Protein AF-A0A946F9U3-F1 (afdb_monomer)

Secondary structure (DSSP, 8-state):
-----EEEHHHHHHSTTTEEEEEEEEE--TT-SSPEEEEEEEEE---TTGGGS---S-HHHHHHHHHHHHHHHHH-----------TTSSHHHHHHHHHHHHHHTTPBP------SSSS-TT--HHHHHHHHHHHHHS-TTS-HHHHHHHTTSS-TTTHHHHHHHTTPPPPHHHHHHHTTS-HHHHHHHHHHHHHHHHHHHHTTS-B-

Mean predicted aligned error: 8.93 Å

Solvent-accessible surface area (backbone atoms only — not comparable to full-atom values): 12471 Å² total; per-residue (Å²): 132,88,54,66,44,71,38,44,57,68,54,50,66,76,36,53,63,56,32,35,67,45,86,63,54,69,41,84,44,94,95,50,102,53,74,38,51,28,28,32,59,77,43,64,33,89,42,78,64,62,75,68,60,83,86,76,93,52,64,69,64,50,53,52,49,51,51,50,49,53,38,34,74,75,66,72,48,89,84,89,85,86,91,82,79,66,88,88,73,45,64,68,54,53,49,52,52,45,50,52,53,34,48,75,71,62,29,45,74,69,79,62,76,72,66,101,68,63,71,38,88,76,62,44,67,65,25,42,40,46,44,46,53,50,54,74,74,40,69,91,91,59,66,56,67,61,52,36,43,75,70,63,52,43,56,86,86,31,48,46,41,46,34,46,44,57,71,42,84,59,50,73,70,39,46,60,64,52,70,77,54,54,74,66,55,49,51,54,46,38,51,50,38,54,46,34,55,55,50,60,49,46,74,81,32,54,73,80

Nearest PDB structures (foldseek):
  3r5g-assembly2_B  TM=8.353E-01  e=1.238E-01  Pseudomonas aeruginosa
  5o5l-assembly2_D  TM=8.500E-01  e=1.959E-01  Mycobacterium intracellulare 1956
  4p2x-assembly1_B  TM=8.428E-01  e=8.705E-01  Mycobacterium tuberculosis
  1yk9-assembly1_A  TM=7.450E-01  e=6.481E+00  Mycobacterium tuberculosis
  6jbq-assembly1_F  TM=2.834E-01  e=8.153E+00  Escherichia coli K-12

Structure (mmCIF, N/CA/C/O backbone):
data_AF-A0A946F9U3-F1
#
_entry.id   AF-A0A946F9U3-F1
#
loop_
_atom_site.group_PDB
_atom_site.id
_atom_site.type_symbol
_atom_site.label_atom_id
_atom_site.label_alt_id
_atom_site.label_comp_id
_atom_site.label_asym_id
_atom_site.label_entity_id
_atom_site.label_seq_id
_atom_site.pdbx_PDB_ins_code
_atom_site.Cartn_x
_atom_site.Cartn_y
_atom_site.Cartn_z
_atom_site.occupancy
_atom_site.B_iso_or_equiv
_atom_site.auth_seq_id
_atom_site.auth_comp_id
_atom_site.auth_asym_id
_atom_site.auth_atom_id
_atom_site.pdbx_PDB_model_num
ATOM 1 N N . MET A 1 1 ? 10.476 16.751 7.505 1.00 34.34 1 MET A N 1
ATOM 2 C CA . MET A 1 1 ? 10.739 17.096 6.092 1.00 34.34 1 MET A CA 1
ATOM 3 C C . MET A 1 1 ? 10.874 15.766 5.383 1.00 34.34 1 MET A C 1
ATOM 5 O O . MET A 1 1 ? 11.821 15.056 5.688 1.00 34.34 1 MET A O 1
ATOM 9 N N . ALA A 1 2 ? 9.871 15.360 4.603 1.00 46.66 2 ALA A N 1
ATOM 10 C CA . ALA A 1 2 ? 9.900 14.077 3.907 1.00 46.66 2 ALA A CA 1
ATOM 11 C C . ALA A 1 2 ? 11.044 14.095 2.884 1.00 46.66 2 ALA A C 1
ATOM 13 O O . ALA A 1 2 ? 11.162 15.047 2.116 1.00 46.66 2 ALA A O 1
ATOM 14 N N . SER A 1 3 ? 11.919 13.094 2.918 1.00 55.31 3 SER A N 1
ATOM 15 C CA . SER A 1 3 ? 12.968 12.955 1.911 1.00 55.31 3 SER A CA 1
ATOM 16 C C . SER A 1 3 ? 12.374 12.413 0.618 1.00 55.31 3 SER A C 1
ATOM 18 O O . SER A 1 3 ? 11.576 11.478 0.636 1.00 55.31 3 SER A O 1
ATOM 20 N N . GLU A 1 4 ? 12.782 12.994 -0.502 1.00 71.00 4 GLU A N 1
ATOM 21 C CA . GLU A 1 4 ? 12.196 12.749 -1.815 1.00 71.00 4 GLU A CA 1
ATOM 22 C C . GLU A 1 4 ? 13.229 12.078 -2.727 1.00 71.00 4 GLU A C 1
ATOM 24 O O . GLU A 1 4 ? 14.414 12.422 -2.699 1.00 71.00 4 GLU A O 1
ATOM 29 N N . THR A 1 5 ? 12.794 11.119 -3.547 1.00 80.50 5 THR A N 1
ATOM 30 C CA . THR A 1 5 ? 13.656 10.539 -4.586 1.00 80.50 5 THR A CA 1
ATOM 31 C C . THR A 1 5 ? 13.582 11.415 -5.825 1.00 80.50 5 THR A C 1
ATOM 33 O O . THR A 1 5 ? 12.547 11.464 -6.489 1.00 80.50 5 THR A O 1
ATOM 36 N N . ILE A 1 6 ? 14.684 12.103 -6.124 1.00 85.94 6 ILE A N 1
ATOM 37 C CA . ILE A 1 6 ? 14.812 12.983 -7.285 1.00 85.94 6 ILE A CA 1
ATOM 38 C C . ILE A 1 6 ? 15.646 12.292 -8.366 1.00 85.94 6 ILE A C 1
ATOM 40 O O . ILE A 1 6 ? 16.750 11.817 -8.102 1.00 85.94 6 ILE A O 1
ATOM 44 N N . ILE A 1 7 ? 15.124 12.261 -9.587 1.00 87.94 7 ILE A N 1
ATOM 45 C CA . ILE A 1 7 ? 15.784 11.728 -10.781 1.00 87.94 7 ILE A CA 1
ATOM 46 C C . ILE A 1 7 ? 15.932 12.825 -11.841 1.00 87.94 7 ILE A C 1
ATOM 48 O O . ILE A 1 7 ? 15.189 13.807 -11.848 1.00 87.94 7 ILE A O 1
ATOM 52 N N . SER A 1 8 ? 16.908 12.679 -12.739 1.00 89.06 8 SER A N 1
ATOM 53 C CA . SER A 1 8 ? 17.105 13.618 -13.849 1.00 89.06 8 SER A CA 1
ATOM 54 C C . SER A 1 8 ? 16.054 13.428 -14.943 1.00 89.06 8 SER A C 1
ATOM 56 O O . SER A 1 8 ? 15.436 12.369 -15.039 1.00 89.06 8 SER A O 1
ATOM 58 N N . ASP A 1 9 ? 15.897 14.417 -15.826 1.00 88.31 9 ASP A N 1
ATOM 59 C CA . ASP A 1 9 ? 14.999 14.312 -16.987 1.00 88.31 9 ASP A CA 1
ATOM 60 C C . ASP A 1 9 ? 15.280 13.099 -17.885 1.00 88.31 9 ASP A C 1
ATOM 62 O O . ASP A 1 9 ? 14.351 12.444 -18.359 1.00 88.31 9 ASP A O 1
ATOM 66 N N . ALA A 1 10 ? 16.556 12.757 -18.081 1.00 87.31 10 ALA A N 1
ATOM 67 C CA . ALA A 1 10 ? 16.935 11.592 -18.873 1.00 87.31 10 ALA A CA 1
ATOM 68 C C . ALA A 1 10 ? 16.411 10.292 -18.245 1.00 87.31 10 ALA A C 1
ATOM 70 O O . ALA A 1 10 ? 15.748 9.514 -18.929 1.00 87.31 10 ALA A O 1
ATOM 71 N N . VAL A 1 11 ? 16.635 10.104 -16.939 1.00 88.56 11 VAL A N 1
ATOM 72 C CA . VAL A 1 11 ? 16.145 8.927 -16.207 1.00 88.56 11 VAL A CA 1
ATOM 73 C C . VAL A 1 11 ? 14.622 8.928 -16.177 1.00 88.56 11 VAL A C 1
ATOM 75 O O . VAL A 1 11 ? 14.020 7.916 -16.512 1.00 88.56 11 VAL A O 1
ATOM 78 N N . ALA A 1 12 ? 13.996 10.069 -15.870 1.00 87.81 12 ALA A N 1
ATOM 79 C CA . ALA A 1 12 ? 12.544 10.200 -15.852 1.00 87.81 12 ALA A CA 1
ATOM 80 C C . ALA A 1 12 ? 11.924 9.809 -17.191 1.00 87.81 12 ALA A C 1
ATOM 82 O O . ALA A 1 12 ? 10.895 9.150 -17.201 1.00 87.81 12 ALA A O 1
ATOM 83 N N . ARG A 1 13 ? 12.538 10.182 -18.322 1.00 85.38 13 ARG A N 1
ATOM 84 C CA . ARG A 1 13 ? 12.078 9.804 -19.664 1.00 85.38 13 ARG A CA 1
ATOM 85 C C . ARG A 1 13 ? 12.215 8.309 -19.939 1.00 85.38 13 ARG A C 1
ATOM 87 O O . ARG A 1 13 ? 11.316 7.742 -20.552 1.00 85.38 13 ARG A O 1
ATOM 94 N N . GLU A 1 14 ? 13.306 7.691 -19.507 1.00 86.19 14 GLU A N 1
ATOM 95 C CA . GLU A 1 14 ? 13.554 6.261 -19.718 1.00 86.19 14 GLU A CA 1
ATOM 96 C C . GLU A 1 14 ? 12.699 5.369 -18.812 1.00 86.19 14 GLU A C 1
ATOM 98 O O . GLU A 1 14 ? 12.382 4.243 -19.185 1.00 86.19 14 GLU A O 1
ATOM 103 N N . THR A 1 15 ? 12.279 5.867 -17.648 1.00 84.31 15 THR A N 1
ATOM 104 C CA . THR A 1 15 ? 11.533 5.082 -16.657 1.00 84.31 15 THR A CA 1
ATOM 105 C C . THR A 1 15 ? 10.044 5.424 -16.571 1.00 84.31 15 THR A C 1
ATOM 107 O O . THR A 1 15 ? 9.368 4.878 -15.699 1.00 84.31 15 THR A O 1
ATOM 110 N N . ARG A 1 16 ? 9.492 6.249 -17.482 1.00 81.19 16 ARG A N 1
ATOM 111 C CA . ARG A 1 16 ? 8.061 6.659 -17.475 1.00 81.19 16 ARG A CA 1
ATOM 112 C C . ARG A 1 16 ? 7.07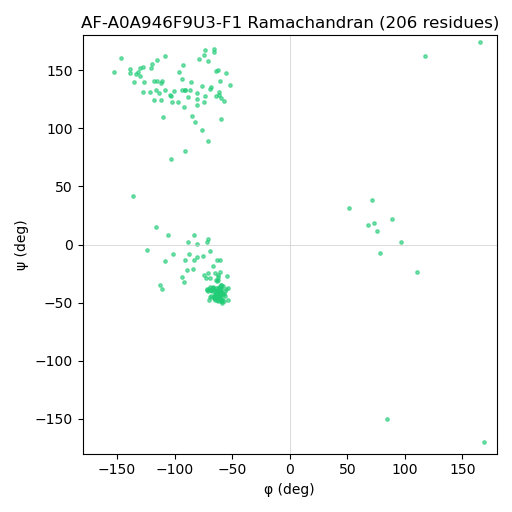8 5.493 -17.458 1.00 81.19 16 ARG A C 1
ATOM 114 O O . ARG A 1 16 ? 5.954 5.642 -16.997 1.00 81.19 16 ARG A O 1
ATOM 121 N N . GLU A 1 17 ? 7.491 4.348 -17.989 1.00 75.50 17 GLU A N 1
ATOM 122 C CA . GLU A 1 17 ? 6.673 3.136 -18.033 1.00 75.50 17 GLU A CA 1
ATOM 123 C C . GLU A 1 17 ? 6.736 2.326 -16.732 1.00 75.50 17 GLU A C 1
ATOM 125 O O . GLU A 1 17 ? 5.942 1.419 -16.534 1.00 75.50 17 GLU A O 1
ATOM 130 N N . ILE A 1 18 ? 7.675 2.619 -15.833 1.00 74.50 18 ILE A N 1
ATOM 131 C CA . ILE A 1 18 ? 7.905 1.845 -14.606 1.00 74.50 18 ILE A CA 1
ATOM 132 C C . ILE A 1 18 ? 7.537 2.669 -13.371 1.00 74.50 18 ILE A C 1
ATOM 134 O O . ILE A 1 18 ? 7.022 2.122 -12.397 1.00 74.50 18 ILE A O 1
ATOM 138 N N . VAL A 1 19 ? 7.763 3.983 -13.395 1.00 80.62 19 VAL A N 1
ATOM 139 C CA . VAL A 1 19 ? 7.523 4.877 -12.256 1.00 80.62 19 VAL A CA 1
ATOM 140 C C . VAL A 1 19 ? 6.707 6.100 -12.656 1.00 80.62 19 VAL A C 1
ATOM 142 O O . VAL A 1 19 ? 6.857 6.633 -13.754 1.00 80.62 19 VAL A O 1
ATOM 145 N N . THR A 1 20 ? 5.851 6.564 -11.747 1.00 83.25 20 THR A N 1
ATOM 146 C CA . THR A 1 20 ? 5.199 7.871 -11.864 1.00 83.25 20 THR A CA 1
ATOM 147 C C . THR A 1 20 ? 6.112 8.937 -11.283 1.00 83.25 20 THR A C 1
ATOM 149 O O . THR A 1 20 ? 6.770 8.725 -10.258 1.00 83.25 20 THR A O 1
ATOM 152 N N . CYS A 1 21 ? 6.180 10.089 -11.944 1.00 87.44 21 CYS A N 1
ATOM 153 C CA . CYS A 1 21 ? 7.006 11.202 -11.500 1.00 87.44 21 CYS A CA 1
ATOM 154 C C . CYS A 1 21 ? 6.276 12.532 -11.658 1.00 87.44 21 CYS A C 1
ATOM 156 O O . CYS A 1 21 ? 5.476 12.699 -12.578 1.00 87.44 21 CYS A O 1
ATOM 158 N N . GLU A 1 22 ? 6.613 13.495 -10.806 1.00 87.19 22 GLU A N 1
ATOM 159 C CA . GLU A 1 22 ? 6.167 14.883 -10.913 1.00 87.19 22 GLU A CA 1
ATOM 160 C C . GLU A 1 22 ? 7.361 15.845 -11.047 1.00 87.19 22 GLU A C 1
ATOM 162 O O . GLU A 1 22 ? 8.458 15.531 -10.571 1.00 87.19 22 GLU A O 1
ATOM 167 N N . PRO A 1 23 ? 7.201 17.008 -11.703 1.00 88.50 23 PRO A N 1
ATOM 168 C CA . PRO A 1 23 ? 8.274 17.992 -11.806 1.00 88.50 23 PRO A CA 1
ATOM 169 C C . PRO A 1 23 ? 8.704 18.504 -10.424 1.00 88.50 23 PRO A C 1
ATOM 171 O O . PRO A 1 23 ? 7.870 18.938 -9.633 1.00 88.50 23 PRO A O 1
ATOM 174 N N . ALA A 1 24 ? 10.011 18.517 -10.161 1.00 88.31 24 ALA A N 1
ATOM 175 C CA . ALA A 1 24 ? 10.600 19.002 -8.908 1.00 88.31 24 ALA A CA 1
ATOM 176 C C . ALA A 1 24 ? 11.504 20.237 -9.106 1.00 88.31 24 ALA A C 1
ATOM 178 O O . ALA A 1 24 ? 12.264 20.612 -8.216 1.00 88.31 24 ALA A O 1
ATOM 179 N N . GLY A 1 25 ? 11.413 20.889 -10.270 1.00 87.62 25 GLY A N 1
ATOM 180 C CA . GLY A 1 25 ? 12.212 22.065 -10.620 1.00 87.62 25 GLY A CA 1
ATOM 181 C C . GLY A 1 25 ? 13.581 21.701 -11.194 1.00 87.62 25 GLY A C 1
ATOM 182 O O . GLY A 1 25 ? 13.730 20.666 -11.837 1.00 87.62 25 GLY A O 1
ATOM 183 N N . SER A 1 26 ? 14.575 22.563 -10.984 1.00 88.19 26 SER A N 1
ATOM 184 C CA . SER A 1 26 ? 15.957 22.341 -11.422 1.00 88.19 26 SER A CA 1
ATOM 185 C C . SER A 1 26 ? 16.892 22.284 -10.220 1.00 88.19 26 SER A C 1
ATOM 187 O O . SER A 1 26 ? 16.736 23.061 -9.278 1.00 88.19 26 SER A O 1
ATOM 189 N N . VAL A 1 27 ? 17.869 21.378 -10.254 1.00 86.25 27 VAL A N 1
ATOM 190 C CA . VAL A 1 27 ? 18.842 21.181 -9.172 1.00 86.25 27 VAL A CA 1
ATOM 191 C C . VAL A 1 27 ? 20.276 21.259 -9.689 1.00 86.25 27 VAL A C 1
ATOM 193 O O . VAL A 1 27 ? 20.608 20.725 -10.749 1.00 86.25 27 VAL A O 1
ATOM 196 N N . GLN A 1 28 ? 21.147 21.893 -8.906 1.00 82.69 28 GLN A N 1
ATOM 197 C CA . GLN A 1 28 ? 22.599 21.842 -9.090 1.00 82.69 28 GLN A CA 1
ATOM 198 C C . GLN A 1 28 ? 23.109 20.486 -8.594 1.00 82.69 28 GLN A C 1
ATOM 200 O O . GLN A 1 28 ? 23.271 20.261 -7.392 1.00 82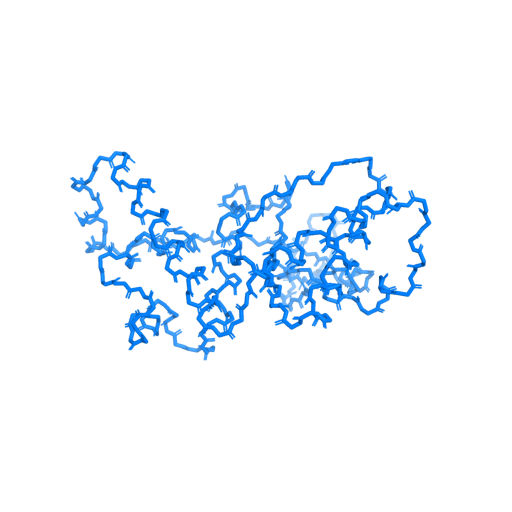.69 28 GLN A O 1
ATOM 205 N N . ALA A 1 29 ? 23.313 19.556 -9.523 1.00 79.69 29 ALA A N 1
ATOM 206 C CA . ALA A 1 29 ? 23.778 18.212 -9.216 1.00 79.69 29 ALA A CA 1
ATOM 207 C C . ALA A 1 29 ? 25.309 18.139 -9.273 1.00 79.69 29 ALA A C 1
ATOM 209 O O . ALA A 1 29 ? 25.946 18.576 -10.230 1.00 79.69 29 ALA A O 1
ATOM 210 N N . LYS A 1 30 ? 25.920 17.531 -8.253 1.00 75.00 30 LYS A N 1
ATOM 211 C CA . LYS A 1 30 ? 27.371 17.313 -8.210 1.00 75.00 30 LYS A CA 1
ATOM 212 C C . LYS A 1 30 ? 27.823 16.513 -9.440 1.00 75.00 30 LYS A C 1
ATOM 214 O O . LYS A 1 30 ? 27.362 15.395 -9.644 1.00 75.00 30 LYS A O 1
ATOM 219 N N . GLY A 1 31 ? 28.762 17.068 -10.208 1.00 81.12 31 GLY A N 1
ATOM 220 C CA . GLY A 1 31 ? 29.274 16.456 -11.442 1.00 81.12 31 GLY A CA 1
ATOM 221 C C . GLY A 1 31 ? 28.623 16.970 -12.730 1.00 81.12 31 GLY A C 1
ATOM 222 O O . GLY A 1 31 ? 28.997 16.503 -13.802 1.00 81.12 31 GLY A O 1
ATOM 223 N N . PHE A 1 32 ? 27.699 17.930 -12.637 1.00 78.56 32 PHE A N 1
ATOM 224 C CA . PHE A 1 32 ? 27.148 18.657 -13.777 1.00 78.56 32 PHE A CA 1
ATOM 225 C C . PHE A 1 32 ? 27.508 20.141 -13.670 1.00 78.56 32 PHE A C 1
ATOM 227 O O . PHE A 1 32 ? 27.315 20.754 -12.625 1.00 78.56 32 PHE A O 1
ATOM 234 N N . ASP A 1 33 ? 27.990 20.724 -14.767 1.00 84.38 33 ASP A N 1
ATOM 235 C CA . ASP A 1 33 ? 28.367 22.148 -14.829 1.00 84.38 33 ASP A CA 1
ATOM 236 C C . ASP A 1 33 ? 27.160 23.078 -15.088 1.00 84.38 33 ASP A C 1
ATOM 238 O O . ASP A 1 33 ? 27.318 24.267 -15.363 1.00 84.38 33 ASP A O 1
ATOM 242 N N . HIS A 1 34 ? 25.942 22.534 -15.055 1.00 83.94 34 HIS A N 1
ATOM 243 C CA . HIS A 1 34 ? 24.689 23.232 -15.332 1.00 83.94 34 HIS A CA 1
ATOM 244 C C . HIS A 1 34 ? 23.550 22.678 -14.471 1.00 83.94 34 HIS A C 1
ATOM 246 O O . HIS A 1 34 ? 23.617 21.552 -13.975 1.00 83.94 34 HIS A O 1
ATOM 252 N N . ASP A 1 35 ? 22.488 23.472 -14.326 1.00 85.12 35 ASP A N 1
ATOM 253 C CA . ASP A 1 35 ? 21.251 23.062 -13.663 1.00 85.12 35 ASP A CA 1
ATOM 254 C C . ASP A 1 35 ? 20.601 21.888 -14.405 1.00 85.12 35 ASP A C 1
ATOM 256 O O . ASP A 1 35 ? 20.356 21.955 -15.612 1.00 85.12 35 ASP A O 1
ATOM 260 N N . VAL A 1 36 ? 20.280 20.822 -13.672 1.00 87.69 36 VAL A N 1
ATOM 261 C CA . VAL A 1 36 ? 19.626 19.631 -14.220 1.00 87.69 36 VAL A CA 1
ATOM 262 C C . VAL A 1 36 ? 18.153 19.655 -13.837 1.00 87.69 36 VAL A C 1
ATOM 264 O O . VAL A 1 36 ? 17.814 19.786 -12.660 1.00 87.69 36 VAL A O 1
ATOM 267 N N . ALA A 1 37 ? 17.269 19.503 -14.825 1.00 89.81 37 ALA A N 1
ATOM 268 C CA . ALA A 1 37 ? 15.843 19.332 -14.574 1.00 89.81 37 ALA A CA 1
ATOM 269 C C . ALA A 1 37 ? 15.603 18.072 -13.725 1.00 89.81 37 ALA A C 1
ATOM 271 O O . ALA A 1 37 ? 16.064 16.975 -14.061 1.00 89.81 37 ALA A O 1
ATOM 272 N N . ALA A 1 38 ? 14.891 18.262 -12.623 1.00 90.69 38 ALA A N 1
ATOM 273 C CA . ALA A 1 38 ? 14.669 17.293 -11.571 1.00 90.69 38 ALA A CA 1
ATOM 274 C C . ALA A 1 38 ? 13.202 16.858 -11.543 1.00 90.69 38 ALA A C 1
ATOM 276 O O . ALA A 1 38 ? 12.277 17.663 -11.662 1.00 90.69 38 ALA A O 1
ATOM 277 N N . TRP A 1 39 ? 13.005 15.563 -11.341 1.00 90.31 39 TRP A N 1
ATOM 278 C CA . TRP A 1 39 ? 11.704 14.917 -11.268 1.00 90.31 39 TRP A CA 1
ATOM 279 C C . TRP A 1 39 ? 11.627 14.111 -9.980 1.00 90.31 39 TRP A C 1
ATOM 281 O O . TRP A 1 39 ? 12.541 13.348 -9.677 1.00 90.31 39 TRP A O 1
ATOM 291 N N . ARG A 1 40 ? 10.547 14.265 -9.220 1.00 85.94 40 ARG A N 1
ATOM 292 C CA . ARG A 1 40 ? 10.295 13.492 -8.006 1.00 85.94 40 ARG A CA 1
ATOM 293 C C . ARG A 1 40 ? 9.548 12.217 -8.356 1.00 85.94 40 ARG A C 1
ATOM 295 O O . ARG A 1 40 ? 8.499 12.286 -8.987 1.00 85.94 40 ARG A O 1
ATOM 302 N N . VAL A 1 41 ? 10.064 11.067 -7.934 1.00 84.44 41 VAL A N 1
ATOM 303 C CA . VAL A 1 41 ? 9.370 9.779 -8.067 1.00 84.44 41 VAL A CA 1
ATOM 304 C C . VAL A 1 41 ? 8.242 9.715 -7.041 1.00 84.44 41 VAL A C 1
ATOM 306 O O . VAL A 1 41 ? 8.493 9.842 -5.845 1.00 84.44 41 VAL A O 1
ATOM 309 N N . THR A 1 42 ? 7.011 9.515 -7.509 1.00 77.56 42 THR A N 1
ATOM 310 C CA . THR A 1 42 ? 5.797 9.503 -6.674 1.00 77.56 42 THR A CA 1
ATOM 311 C C . THR A 1 42 ? 5.198 8.113 -6.495 1.00 77.56 42 THR A C 1
ATOM 313 O O . THR A 1 42 ? 4.368 7.915 -5.614 1.00 77.56 42 THR A O 1
ATOM 316 N N . GLY A 1 43 ? 5.611 7.135 -7.301 1.00 74.56 43 GLY A N 1
ATOM 317 C CA . GLY A 1 43 ? 5.051 5.790 -7.240 1.00 74.56 43 GLY A CA 1
ATOM 318 C C . GLY A 1 43 ? 5.469 4.907 -8.407 1.00 74.56 43 GLY A C 1
ATOM 319 O O . GLY A 1 43 ? 6.352 5.249 -9.199 1.00 74.56 43 GLY A O 1
ATOM 320 N N . ARG A 1 44 ? 4.825 3.742 -8.502 1.00 76.19 44 ARG A N 1
ATOM 321 C CA . ARG A 1 44 ? 4.977 2.807 -9.620 1.00 76.19 44 ARG A CA 1
ATOM 322 C C . ARG A 1 44 ? 3.936 3.137 -10.687 1.00 76.19 44 ARG A C 1
ATOM 324 O O . ARG A 1 44 ? 2.765 3.317 -10.365 1.00 76.19 44 ARG A O 1
ATOM 331 N N . ALA A 1 45 ? 4.352 3.209 -11.947 1.00 72.38 45 ALA A N 1
ATOM 332 C CA . ALA A 1 45 ? 3.407 3.355 -13.044 1.00 72.38 45 ALA A CA 1
ATOM 333 C C . ALA A 1 45 ? 2.598 2.060 -13.196 1.00 72.38 45 ALA A C 1
ATOM 335 O O . ALA A 1 45 ? 3.167 0.967 -13.211 1.00 72.38 45 ALA A O 1
ATOM 336 N N . GLN A 1 46 ? 1.277 2.183 -13.342 1.00 62.16 46 GLN A N 1
ATOM 337 C CA . GLN A 1 46 ? 0.440 1.098 -13.851 1.00 62.16 46 GLN A CA 1
ATOM 338 C C . GLN A 1 46 ? 0.762 0.944 -15.341 1.00 62.16 46 GLN A C 1
ATOM 340 O O . GLN A 1 46 ? 0.210 1.647 -16.188 1.00 62.16 46 GLN A O 1
ATOM 345 N N . SER A 1 47 ? 1.755 0.119 -15.670 1.00 54.28 47 SER A N 1
ATOM 346 C CA . SER A 1 47 ? 2.173 -0.053 -17.060 1.00 54.28 47 SER A CA 1
ATOM 347 C C . SER A 1 47 ? 1.245 -1.009 -17.800 1.00 54.28 47 SER A C 1
ATOM 349 O O . SER A 1 47 ? 1.060 -2.158 -17.412 1.00 54.28 47 SER A O 1
ATOM 351 N N . ASN A 1 48 ? 0.710 -0.531 -18.924 1.00 50.91 48 ASN A N 1
ATOM 352 C CA . ASN A 1 48 ? -0.035 -1.346 -19.889 1.00 50.91 48 ASN A CA 1
ATOM 353 C C . ASN A 1 48 ? 0.886 -2.239 -20.750 1.00 50.91 48 ASN A C 1
ATOM 355 O O . ASN A 1 48 ? 0.406 -3.066 -21.525 1.00 50.91 48 ASN A O 1
ATOM 359 N N . LEU A 1 49 ? 2.209 -2.042 -20.683 1.00 49.00 49 LEU A N 1
ATOM 360 C CA . LEU A 1 49 ? 3.190 -2.759 -21.507 1.00 49.00 49 LEU A CA 1
ATOM 361 C C . LEU A 1 49 ? 3.703 -4.026 -20.819 1.00 49.00 49 LEU A C 1
ATOM 363 O O . LEU A 1 49 ? 3.958 -5.024 -21.497 1.00 49.00 49 LEU A O 1
ATOM 367 N N . SER A 1 50 ? 3.793 -4.044 -19.483 1.00 52.94 50 SER A N 1
ATOM 368 C CA . SER A 1 50 ? 4.113 -5.272 -18.747 1.00 52.94 50 SER A CA 1
ATOM 369 C C . SER A 1 50 ? 3.012 -6.319 -18.922 1.00 52.94 50 SER A C 1
ATOM 371 O O . SER A 1 50 ? 3.314 -7.505 -19.025 1.00 52.94 50 SER A O 1
ATOM 373 N N . THR A 1 51 ? 1.758 -5.896 -19.101 1.00 54.66 51 THR A N 1
ATOM 374 C CA . THR A 1 51 ? 0.608 -6.762 -19.396 1.00 54.66 51 THR A CA 1
ATOM 375 C C . THR A 1 51 ? 0.768 -7.548 -20.706 1.00 54.66 51 THR A C 1
ATOM 377 O O . THR A 1 51 ? 0.199 -8.629 -20.843 1.00 54.66 51 THR A O 1
ATOM 380 N N . GLN A 1 52 ? 1.588 -7.078 -21.658 1.00 59.31 52 GLN A N 1
ATOM 381 C CA . GLN A 1 52 ? 1.729 -7.709 -22.980 1.00 59.31 52 GLN A CA 1
ATOM 382 C C . GLN A 1 52 ? 2.803 -8.805 -23.060 1.00 59.31 52 GLN A C 1
ATOM 384 O O . GLN A 1 52 ? 2.730 -9.666 -23.938 1.00 59.31 52 GLN A O 1
ATOM 389 N N . ALA A 1 53 ? 3.790 -8.824 -22.160 1.00 66.25 53 ALA A N 1
ATOM 390 C CA . ALA A 1 53 ? 4.814 -9.869 -22.177 1.00 66.25 53 ALA A CA 1
ATOM 391 C C . ALA A 1 53 ? 4.230 -11.202 -21.658 1.00 66.25 53 ALA A C 1
ATOM 393 O O . ALA A 1 53 ? 3.653 -11.221 -20.563 1.00 66.25 53 ALA A O 1
ATOM 394 N N . PRO A 1 54 ? 4.368 -12.331 -22.383 1.00 69.56 54 PRO A N 1
ATOM 395 C CA . PRO A 1 54 ? 3.841 -13.612 -21.928 1.00 69.56 54 PRO A CA 1
ATOM 396 C C . PRO A 1 54 ? 4.610 -14.120 -20.702 1.00 69.56 54 PRO A C 1
ATOM 398 O O . PRO A 1 54 ? 5.841 -14.122 -20.675 1.00 69.56 54 PRO A O 1
ATOM 401 N N . ILE A 1 55 ? 3.883 -14.608 -19.693 1.00 79.38 55 ILE A N 1
ATOM 402 C CA . ILE A 1 55 ? 4.485 -15.283 -18.537 1.00 79.38 55 ILE A CA 1
ATOM 403 C C . ILE A 1 55 ? 4.753 -16.740 -18.905 1.00 79.38 55 ILE A C 1
ATOM 405 O O . ILE A 1 55 ? 3.836 -17.563 -18.963 1.00 79.38 55 ILE A O 1
ATOM 409 N N . VAL A 1 56 ? 6.022 -17.065 -19.140 1.00 78.88 56 VAL A N 1
ATOM 410 C CA . VAL A 1 56 ? 6.472 -18.429 -19.437 1.00 78.88 56 VAL A CA 1
ATOM 411 C C . VAL A 1 56 ? 6.907 -19.122 -18.143 1.00 78.88 56 VAL A C 1
ATOM 413 O O . VAL A 1 56 ? 7.661 -18.554 -17.360 1.00 78.88 56 VAL A O 1
ATOM 416 N N . GLY A 1 57 ? 6.455 -20.361 -17.926 1.00 76.88 57 GLY A N 1
ATOM 417 C CA . GLY A 1 57 ? 7.013 -21.237 -16.885 1.00 76.88 57 GLY A CA 1
ATOM 418 C C . GLY A 1 57 ? 6.684 -20.868 -15.433 1.00 76.88 57 GLY A C 1
ATOM 419 O O . GLY A 1 57 ? 7.548 -21.012 -14.579 1.00 76.88 57 GLY A O 1
ATOM 420 N N . ARG A 1 58 ? 5.457 -20.409 -15.144 1.00 86.88 58 ARG A N 1
ATOM 421 C CA . ARG A 1 58 ? 5.007 -19.992 -13.794 1.00 86.88 58 ARG A CA 1
ATOM 422 C C . ARG A 1 58 ? 3.612 -20.504 -13.432 1.00 86.88 58 ARG A C 1
ATOM 424 O O . ARG A 1 58 ? 2.743 -19.745 -13.009 1.00 86.88 58 ARG A O 1
ATOM 431 N N . ARG A 1 59 ? 3.327 -21.765 -13.762 1.00 87.88 59 ARG A N 1
ATOM 432 C CA . ARG A 1 59 ? 1.983 -22.330 -13.564 1.00 87.88 59 ARG A CA 1
ATOM 433 C C . ARG A 1 59 ? 1.644 -22.411 -12.077 1.00 87.88 59 ARG A C 1
ATOM 435 O O . ARG A 1 59 ? 0.579 -21.959 -11.692 1.00 87.88 59 ARG A O 1
ATOM 442 N N . GLU A 1 60 ? 2.569 -22.910 -11.267 1.00 89.69 60 GLU A N 1
ATOM 443 C CA . GLU A 1 60 ? 2.356 -23.109 -9.831 1.00 89.69 60 GLU A CA 1
ATOM 444 C C . GLU A 1 60 ? 2.076 -21.789 -9.103 1.00 89.69 60 GLU A C 1
ATOM 446 O O . GLU A 1 60 ? 1.128 -21.702 -8.328 1.00 89.69 60 GLU A O 1
ATOM 451 N N . GLU A 1 61 ? 2.839 -20.730 -9.394 1.00 93.06 61 GLU A N 1
ATOM 452 C CA . GLU A 1 61 ? 2.621 -19.422 -8.773 1.00 93.06 61 GLU A CA 1
ATOM 453 C C . GLU A 1 61 ? 1.296 -18.790 -9.213 1.00 93.06 61 GLU A C 1
ATOM 455 O O . GLU A 1 61 ? 0.600 -18.177 -8.407 1.00 93.06 61 GLU A O 1
ATOM 460 N N . ARG A 1 62 ? 0.913 -18.968 -10.481 1.00 89.88 62 ARG A N 1
ATOM 461 C CA . ARG A 1 62 ? -0.377 -18.483 -10.988 1.00 89.88 62 ARG A CA 1
ATOM 462 C C . ARG A 1 62 ? -1.555 -19.243 -10.388 1.00 89.88 62 ARG A C 1
ATOM 464 O O . ARG A 1 62 ? -2.562 -18.618 -10.068 1.00 89.88 62 ARG A O 1
ATOM 471 N N . ASP A 1 63 ? -1.427 -20.554 -10.216 1.00 91.06 63 ASP A N 1
ATOM 472 C CA . ASP A 1 63 ? -2.459 -21.383 -9.595 1.00 91.06 63 ASP A CA 1
ATOM 473 C C . ASP A 1 63 ? -2.629 -21.008 -8.109 1.00 91.06 63 ASP A C 1
ATOM 475 O O . ASP A 1 63 ? -3.759 -20.908 -7.628 1.00 91.06 63 ASP A O 1
ATOM 479 N N . LEU A 1 64 ? -1.530 -20.698 -7.402 1.00 91.50 64 LEU A N 1
ATOM 480 C CA . LEU A 1 64 ? -1.570 -20.161 -6.035 1.00 91.50 64 LEU A CA 1
ATOM 481 C C . LEU A 1 64 ? -2.352 -18.839 -5.973 1.00 91.50 64 LEU A C 1
ATOM 483 O O . LEU A 1 64 ? -3.256 -18.691 -5.153 1.00 91.50 64 LEU A O 1
ATOM 487 N N . PHE A 1 65 ? -2.028 -17.888 -6.849 1.00 91.50 65 PHE A N 1
ATOM 488 C CA . PHE A 1 65 ? -2.686 -16.581 -6.899 1.00 91.50 65 PHE A CA 1
ATOM 489 C C . PHE A 1 65 ? -4.176 -16.679 -7.225 1.00 91.50 65 PHE A C 1
ATOM 491 O O . PHE A 1 65 ? -4.994 -16.043 -6.561 1.00 91.50 65 PHE A O 1
ATOM 498 N N . ALA A 1 66 ? -4.535 -17.512 -8.202 1.00 89.88 66 ALA A N 1
ATOM 499 C CA . ALA A 1 66 ? -5.928 -17.773 -8.544 1.00 89.88 66 ALA A CA 1
ATOM 500 C C . ALA A 1 66 ? -6.691 -18.384 -7.357 1.00 89.88 66 ALA A C 1
ATOM 502 O O . ALA A 1 66 ? -7.813 -17.972 -7.067 1.00 89.88 66 ALA A O 1
ATOM 503 N N . GLY A 1 67 ? -6.067 -19.313 -6.626 1.00 90.81 67 GLY A N 1
ATOM 504 C CA . GLY A 1 67 ? -6.633 -19.876 -5.400 1.00 90.81 67 GLY A CA 1
ATOM 505 C C . GLY A 1 67 ? -6.868 -18.827 -4.309 1.00 90.81 67 GLY A C 1
ATOM 506 O O . GLY A 1 67 ? -7.909 -18.850 -3.650 1.00 90.81 67 GLY A O 1
ATOM 507 N N . CYS A 1 68 ? -5.944 -17.876 -4.140 1.00 90.69 68 CYS A N 1
ATOM 508 C CA . CYS A 1 68 ? -6.103 -16.772 -3.192 1.00 90.69 68 CYS A CA 1
ATOM 509 C C . CYS A 1 68 ? -7.263 -15.844 -3.571 1.00 90.69 68 CYS A C 1
ATOM 511 O O . CYS A 1 68 ? -8.087 -15.550 -2.710 1.00 90.69 68 CYS A O 1
ATOM 513 N N . VAL A 1 69 ? -7.375 -15.448 -4.843 1.00 89.88 69 VAL A N 1
ATOM 514 C CA . VAL A 1 69 ? -8.501 -14.630 -5.338 1.00 89.88 69 VAL A CA 1
ATOM 515 C C . VAL A 1 69 ? -9.831 -15.346 -5.115 1.00 89.88 69 VAL A C 1
ATOM 517 O O . VAL A 1 69 ? -10.728 -14.779 -4.501 1.00 89.88 69 VAL A O 1
ATOM 520 N N . ALA A 1 70 ? -9.930 -16.625 -5.486 1.00 88.81 70 ALA A N 1
ATOM 521 C CA . ALA A 1 70 ? -11.150 -17.402 -5.278 1.00 88.81 70 ALA A CA 1
ATOM 522 C C . ALA A 1 70 ? -11.523 -17.537 -3.788 1.00 88.81 70 ALA A C 1
ATOM 524 O O . ALA A 1 70 ? -12.700 -17.525 -3.424 1.00 88.81 70 ALA A O 1
ATOM 525 N N . THR A 1 71 ? -10.531 -17.662 -2.901 1.00 88.25 71 THR A N 1
ATOM 526 C CA . THR A 1 71 ? -10.766 -17.737 -1.448 1.00 88.25 71 THR A CA 1
ATOM 527 C C . THR A 1 71 ? -11.228 -16.392 -0.885 1.00 88.25 71 THR A C 1
ATOM 529 O O . THR A 1 71 ? -12.142 -16.363 -0.060 1.00 88.25 71 THR A O 1
ATOM 532 N N . LEU A 1 72 ? -10.651 -15.283 -1.358 1.00 86.19 72 LEU A N 1
ATOM 533 C CA . LEU A 1 72 ? -11.088 -13.931 -1.005 1.00 86.19 72 LEU A CA 1
ATOM 534 C C . LEU A 1 72 ? -12.548 -13.703 -1.411 1.00 86.19 72 LEU A C 1
ATOM 536 O O . LEU A 1 72 ? -13.337 -13.261 -0.581 1.00 86.19 72 LEU A O 1
ATOM 540 N N . GLU A 1 73 ? -12.925 -14.073 -2.637 1.00 82.12 73 GLU A N 1
ATOM 541 C CA . GLU A 1 73 ? -14.296 -13.919 -3.143 1.00 82.12 73 GLU A CA 1
ATOM 542 C C . GLU A 1 73 ? -15.320 -14.769 -2.380 1.00 82.12 73 GLU A C 1
ATOM 544 O O . GLU A 1 73 ? -16.433 -14.321 -2.112 1.00 82.12 73 GLU A O 1
ATOM 549 N N . THR A 1 74 ? -14.972 -16.016 -2.053 1.00 83.25 74 THR A N 1
ATOM 550 C CA . THR A 1 74 ? -15.947 -16.987 -1.526 1.00 83.25 74 THR A CA 1
ATOM 551 C C . THR A 1 74 ? -16.018 -17.034 -0.005 1.00 83.25 74 THR A C 1
ATOM 553 O O . THR A 1 74 ? -17.061 -17.395 0.541 1.00 83.25 74 THR A O 1
ATOM 556 N N . GLN A 1 75 ? -14.925 -16.711 0.689 1.00 82.69 75 GLN A N 1
ATOM 557 C CA . GLN A 1 75 ? -14.798 -16.891 2.139 1.00 82.69 75 GLN A CA 1
ATOM 558 C C . GLN A 1 75 ? -14.445 -15.601 2.884 1.00 82.69 75 GLN A C 1
ATOM 560 O O . GLN A 1 75 ? -14.387 -15.629 4.113 1.00 82.69 75 GLN A O 1
ATOM 565 N N . CYS A 1 76 ? -14.189 -14.491 2.177 1.00 75.69 76 CYS A N 1
ATOM 566 C CA . CYS A 1 76 ? -13.713 -13.229 2.756 1.00 75.69 76 CYS A CA 1
ATOM 567 C C . CYS A 1 76 ? -12.483 -13.410 3.666 1.00 75.69 76 CYS A C 1
ATOM 569 O O . CYS A 1 76 ? -12.315 -12.692 4.652 1.00 75.69 76 CYS A O 1
ATOM 571 N N . ASN A 1 77 ? -11.636 -14.400 3.364 1.00 78.81 77 ASN A N 1
ATOM 572 C CA . ASN A 1 77 ? -10.458 -14.709 4.162 1.00 78.81 77 ASN A CA 1
ATOM 573 C C . ASN A 1 77 ? -9.201 -14.153 3.488 1.00 78.81 77 ASN A C 1
ATOM 575 O O . ASN A 1 77 ? -8.910 -14.487 2.339 1.00 78.81 77 ASN A O 1
ATOM 579 N N . GLY A 1 78 ? -8.463 -13.311 4.211 1.00 79.56 78 GLY A N 1
ATOM 580 C CA . GLY A 1 78 ? -7.220 -12.711 3.735 1.00 79.56 78 GLY A CA 1
ATOM 581 C C . GLY A 1 78 ? -6.068 -13.714 3.642 1.00 79.56 78 GLY A C 1
ATOM 582 O O . GLY A 1 78 ? -6.046 -14.736 4.329 1.00 79.56 78 GLY A O 1
ATOM 583 N N . ALA A 1 79 ? -5.068 -13.398 2.820 1.00 84.88 79 ALA A N 1
ATOM 584 C CA . ALA A 1 79 ? -3.828 -14.161 2.724 1.00 84.88 79 ALA A CA 1
ATOM 585 C C . ALA A 1 79 ? -2.623 -13.219 2.613 1.00 84.88 79 ALA A C 1
ATOM 587 O O . ALA A 1 79 ? -2.715 -12.148 2.021 1.00 84.88 79 ALA A O 1
ATOM 588 N N . ALA A 1 80 ? -1.480 -13.638 3.157 1.00 87.88 80 ALA A N 1
ATOM 589 C CA . ALA A 1 80 ? -0.209 -12.940 2.991 1.00 87.88 80 ALA A CA 1
ATOM 590 C C . ALA A 1 80 ? 0.731 -13.793 2.136 1.00 87.88 80 ALA A C 1
ATOM 592 O O . ALA A 1 80 ? 1.007 -14.947 2.469 1.00 87.88 80 ALA A O 1
ATOM 593 N N . ILE A 1 81 ? 1.238 -13.220 1.043 1.00 89.00 81 ILE A N 1
ATOM 594 C CA . ILE A 1 81 ? 2.131 -13.908 0.107 1.00 89.00 81 ILE A CA 1
ATOM 595 C C . ILE A 1 81 ? 3.449 -13.142 0.009 1.00 89.00 81 ILE A C 1
ATOM 597 O O . ILE A 1 81 ? 3.467 -11.933 -0.202 1.00 89.00 81 ILE A O 1
ATOM 601 N N . CYS A 1 82 ? 4.571 -13.852 0.135 1.00 91.06 82 CYS A N 1
ATOM 602 C CA . CYS A 1 82 ? 5.906 -13.281 -0.029 1.00 91.06 82 CYS A CA 1
ATOM 603 C C . CYS A 1 82 ? 6.547 -13.806 -1.317 1.00 91.06 82 CYS A C 1
ATOM 605 O O . CYS A 1 82 ? 6.935 -14.974 -1.392 1.00 91.06 82 CYS A O 1
ATOM 607 N N . LEU A 1 83 ? 6.695 -12.938 -2.320 1.00 90.50 83 LEU A N 1
ATOM 608 C CA . LEU A 1 83 ? 7.363 -13.274 -3.576 1.00 90.50 83 LEU A CA 1
ATOM 609 C C . LEU A 1 83 ? 8.859 -12.936 -3.506 1.00 90.50 83 LEU A C 1
ATOM 611 O O . LEU A 1 83 ? 9.245 -11.776 -3.375 1.00 90.50 83 LEU A O 1
ATOM 615 N N . ARG A 1 84 ? 9.719 -13.950 -3.648 1.00 91.44 84 ARG A N 1
ATOM 616 C CA . ARG A 1 84 ? 11.185 -13.806 -3.673 1.00 91.44 84 ARG A CA 1
ATOM 617 C C . ARG A 1 84 ? 11.781 -14.472 -4.908 1.00 91.44 84 ARG A C 1
ATOM 619 O O . ARG A 1 84 ? 11.212 -15.408 -5.454 1.00 91.44 84 ARG A O 1
ATOM 626 N N . GLY A 1 85 ? 12.934 -13.984 -5.356 1.00 88.38 85 GLY A N 1
ATOM 627 C CA . GLY A 1 85 ? 13.625 -14.529 -6.524 1.00 88.38 85 GLY A CA 1
ATOM 628 C C . GLY A 1 85 ? 14.707 -13.597 -7.053 1.00 88.38 85 GLY A C 1
ATOM 629 O O . GLY A 1 85 ? 14.828 -12.455 -6.605 1.00 88.38 85 GLY A O 1
ATOM 630 N N . GLU A 1 86 ? 15.464 -14.068 -8.036 1.00 89.69 86 GLU A N 1
ATOM 631 C CA . GLU A 1 86 ? 16.586 -13.330 -8.622 1.00 89.69 86 GLU A CA 1
ATOM 632 C C . GLU A 1 86 ? 16.139 -12.037 -9.334 1.00 89.69 86 GLU A C 1
ATOM 634 O O . GLU A 1 86 ? 15.003 -11.947 -9.830 1.00 89.69 86 GLU A O 1
ATOM 639 N N . PRO A 1 87 ? 16.977 -10.985 -9.360 1.00 84.19 87 PRO A N 1
ATOM 640 C CA . PRO A 1 87 ? 16.732 -9.811 -10.195 1.00 84.19 87 PRO A CA 1
ATOM 641 C C . PRO A 1 87 ? 16.477 -10.219 -11.654 1.00 84.19 87 PRO A C 1
ATOM 643 O O . PRO A 1 87 ? 17.130 -11.114 -12.175 1.00 84.19 87 PRO A O 1
ATOM 646 N N . GLY A 1 88 ? 15.493 -9.603 -12.311 1.00 83.12 88 GLY A N 1
ATOM 647 C CA . GLY A 1 88 ? 15.172 -9.899 -13.715 1.00 83.12 88 GLY A CA 1
ATOM 648 C C . GLY A 1 88 ? 14.366 -11.180 -13.979 1.00 83.12 88 GLY A C 1
ATOM 649 O O . GLY A 1 88 ? 13.875 -11.347 -15.087 1.00 83.12 88 GLY A O 1
ATOM 650 N N . ILE A 1 89 ? 14.111 -12.040 -12.983 1.00 84.62 89 ILE A N 1
ATOM 651 C CA . ILE A 1 89 ? 13.374 -13.312 -13.178 1.00 84.62 89 ILE A CA 1
ATOM 652 C C . ILE A 1 89 ? 11.858 -13.153 -13.465 1.00 84.62 89 ILE A C 1
ATOM 654 O O . ILE A 1 89 ? 11.117 -14.136 -13.517 1.00 84.62 89 ILE A O 1
ATOM 658 N N . GLY A 1 90 ? 11.376 -11.912 -13.601 1.00 86.62 90 GLY A N 1
ATOM 659 C CA . GLY A 1 90 ? 9.973 -11.604 -13.896 1.00 86.62 90 GLY A CA 1
ATOM 660 C C . GLY A 1 90 ? 9.051 -11.444 -12.681 1.00 86.62 90 GLY A C 1
ATOM 661 O O . GLY A 1 90 ? 7.843 -11.571 -12.835 1.00 86.62 90 GLY A O 1
ATOM 662 N N . LYS A 1 91 ? 9.571 -11.144 -11.479 1.00 90.25 91 LYS A N 1
ATOM 663 C CA . LYS A 1 91 ? 8.742 -10.951 -10.264 1.00 90.25 91 LYS A CA 1
ATOM 664 C C . LYS A 1 91 ? 7.684 -9.858 -10.424 1.00 90.25 91 LYS A C 1
ATOM 666 O O . LYS A 1 91 ? 6.523 -10.092 -10.128 1.00 90.25 91 LYS A O 1
ATOM 671 N N . THR A 1 92 ? 8.084 -8.690 -10.925 1.00 85.31 92 THR A N 1
ATOM 672 C CA . THR A 1 92 ? 7.163 -7.568 -11.160 1.00 85.31 92 THR A CA 1
ATOM 673 C C . THR A 1 92 ? 6.082 -7.962 -12.157 1.00 85.31 92 THR A C 1
ATOM 675 O O . THR A 1 92 ? 4.908 -7.786 -11.881 1.00 85.31 92 THR A O 1
ATOM 678 N N . ARG A 1 93 ? 6.460 -8.635 -13.251 1.00 84.94 93 ARG A N 1
ATOM 679 C CA . ARG A 1 93 ? 5.503 -9.143 -14.240 1.00 84.94 93 ARG A CA 1
ATOM 680 C C . ARG A 1 93 ? 4.499 -10.138 -13.643 1.00 84.94 93 ARG A C 1
ATOM 682 O O . ARG A 1 93 ? 3.343 -10.164 -14.062 1.00 84.94 93 ARG A O 1
ATOM 689 N N . LEU A 1 94 ? 4.955 -10.970 -12.709 1.00 89.06 94 LEU A N 1
ATOM 690 C CA . LEU A 1 94 ? 4.123 -11.942 -12.008 1.00 89.06 94 LEU A CA 1
ATOM 691 C C . LEU A 1 94 ? 3.140 -11.255 -11.043 1.00 89.06 94 LEU A C 1
ATOM 693 O O . LEU A 1 94 ? 1.985 -11.666 -10.997 1.00 89.06 94 LEU A O 1
ATOM 697 N N . LEU A 1 95 ? 3.559 -10.189 -10.350 1.00 89.00 95 LEU A N 1
ATOM 698 C CA . LEU A 1 95 ? 2.657 -9.333 -9.564 1.00 89.00 95 LEU A CA 1
ATOM 699 C C . LEU A 1 95 ? 1.634 -8.621 -10.455 1.00 89.00 95 LEU A C 1
ATOM 701 O O . LEU A 1 95 ? 0.454 -8.634 -10.135 1.00 89.00 95 LEU A O 1
ATOM 705 N N . ASP A 1 96 ? 2.047 -8.101 -11.611 1.00 85.88 96 ASP A N 1
ATOM 706 C CA . ASP A 1 96 ? 1.126 -7.432 -12.539 1.00 85.88 96 ASP A CA 1
ATOM 707 C C . ASP A 1 96 ? 0.043 -8.397 -13.060 1.00 85.88 96 ASP A C 1
ATOM 709 O O . ASP A 1 96 ? -1.115 -8.022 -13.198 1.00 85.88 96 ASP A O 1
ATOM 713 N N . ALA A 1 97 ? 0.383 -9.670 -13.309 1.00 86.25 97 ALA A N 1
ATOM 714 C CA . ALA A 1 97 ? -0.620 -10.686 -13.655 1.00 86.25 97 ALA A CA 1
ATOM 715 C C . ALA A 1 97 ? -1.542 -11.048 -12.484 1.00 86.25 97 ALA A C 1
ATOM 717 O O . ALA A 1 97 ? -2.679 -11.469 -12.706 1.00 86.25 97 ALA A O 1
ATOM 718 N N . PHE A 1 98 ? -1.058 -10.925 -11.247 1.00 89.81 98 PHE A N 1
ATOM 719 C CA . PHE A 1 98 ? -1.893 -11.127 -10.073 1.00 89.81 98 PHE A CA 1
ATOM 720 C C . PHE A 1 98 ? -2.908 -9.993 -9.927 1.00 89.81 98 PHE A C 1
ATOM 722 O O . PHE A 1 98 ? -4.096 -10.270 -9.800 1.00 89.81 98 PHE A O 1
ATOM 729 N N . GLU A 1 99 ? -2.451 -8.744 -10.047 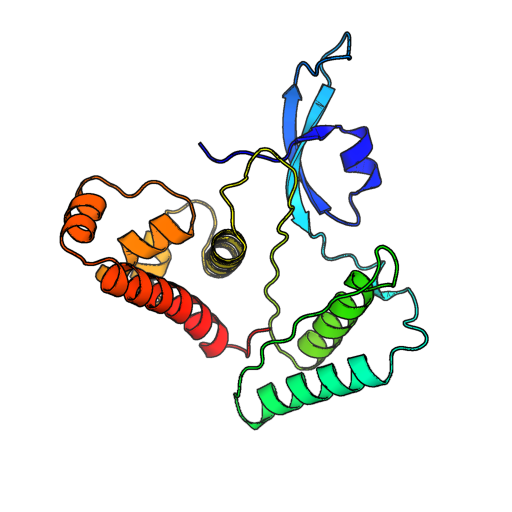1.00 88.31 99 GLU A N 1
ATOM 730 C CA . GLU A 1 99 ? -3.307 -7.554 -10.077 1.00 88.31 99 GLU A CA 1
ATOM 731 C C . GLU A 1 99 ? -4.330 -7.638 -11.220 1.00 88.31 99 GLU A C 1
ATOM 733 O O . GLU A 1 99 ? -5.511 -7.396 -11.004 1.00 88.31 99 GLU A O 1
ATOM 738 N N . GLU A 1 100 ? -3.928 -8.080 -12.418 1.00 85.62 100 GLU A N 1
ATOM 739 C CA . GLU A 1 100 ? -4.849 -8.303 -13.544 1.00 85.62 100 GLU A CA 1
ATOM 740 C C . GLU A 1 100 ? -5.925 -9.352 -13.216 1.00 85.62 100 GLU A C 1
ATOM 742 O O . GLU A 1 100 ? -7.109 -9.148 -13.492 1.00 85.62 100 GLU A O 1
ATOM 747 N N . THR A 1 101 ? -5.530 -10.457 -12.577 1.00 87.56 101 THR A N 1
ATOM 748 C CA . THR A 1 101 ? -6.466 -11.505 -12.145 1.00 87.56 101 THR A CA 1
ATOM 749 C C . THR A 1 101 ? -7.439 -10.964 -11.093 1.00 87.56 101 THR A C 1
ATOM 751 O O . THR A 1 101 ? -8.644 -11.174 -11.214 1.00 87.56 101 THR A O 1
ATOM 754 N N . ALA A 1 102 ? -6.943 -10.222 -10.102 1.00 88.94 102 ALA A N 1
ATOM 755 C CA 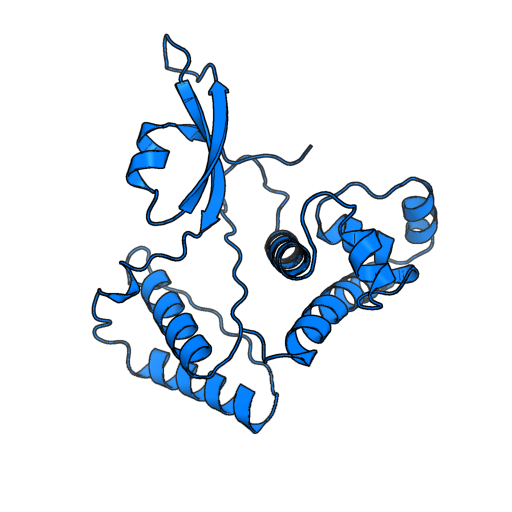. ALA A 1 102 ? -7.753 -9.603 -9.057 1.00 88.94 102 ALA A CA 1
ATOM 756 C C . ALA A 1 102 ? -8.731 -8.558 -9.628 1.00 88.94 102 ALA A C 1
ATOM 758 O O . ALA A 1 102 ? -9.928 -8.622 -9.355 1.00 88.94 102 ALA A O 1
ATOM 759 N N . HIS A 1 103 ? -8.268 -7.670 -10.511 1.00 87.38 103 HIS A N 1
ATOM 760 C CA . HIS A 1 103 ? -9.129 -6.709 -11.203 1.00 87.38 103 HIS A CA 1
ATOM 761 C C . HIS A 1 103 ? -10.220 -7.403 -12.030 1.00 87.38 103 HIS A C 1
ATOM 763 O O . HIS A 1 103 ? -11.366 -6.957 -12.025 1.00 87.38 103 HIS A O 1
ATOM 769 N N . SER A 1 104 ? -9.902 -8.514 -12.709 1.00 87.06 104 SER A N 1
ATOM 770 C CA . SER A 1 104 ? -10.899 -9.289 -13.466 1.00 87.06 104 SER A CA 1
ATOM 771 C C . SER A 1 104 ? -11.979 -9.927 -12.579 1.00 87.06 104 SER A C 1
ATOM 773 O O . SER A 1 104 ? -13.096 -10.150 -13.041 1.00 87.06 104 SER A O 1
ATOM 775 N N . ALA A 1 105 ? -11.657 -10.153 -11.303 1.00 87.00 105 ALA A N 1
ATOM 776 C CA . ALA A 1 105 ? -12.554 -10.617 -10.249 1.00 87.00 105 ALA A CA 1
ATOM 777 C C . ALA A 1 105 ? -13.280 -9.463 -9.514 1.00 87.00 105 ALA A C 1
ATOM 779 O O . ALA A 1 105 ? -14.036 -9.692 -8.575 1.00 87.00 105 ALA A O 1
ATOM 780 N N . GLY A 1 106 ? -13.071 -8.202 -9.917 1.00 87.06 106 GLY A N 1
ATOM 781 C CA . GLY A 1 106 ? -13.677 -7.039 -9.256 1.00 87.06 106 GLY A CA 1
ATOM 782 C C . GLY A 1 106 ? -13.064 -6.695 -7.893 1.00 87.06 106 GLY A C 1
ATOM 783 O O . GLY A 1 106 ? -13.683 -5.983 -7.103 1.00 87.06 106 GLY A O 1
ATOM 784 N N . ILE A 1 107 ? -11.860 -7.195 -7.612 1.00 87.25 107 ILE A N 1
ATOM 785 C CA . ILE A 1 107 ? -11.085 -6.886 -6.406 1.00 87.25 107 ILE A CA 1
ATOM 786 C C . ILE A 1 107 ? -10.274 -5.615 -6.663 1.00 87.25 107 ILE A C 1
ATOM 788 O O . ILE A 1 107 ? -9.609 -5.496 -7.692 1.00 87.25 107 ILE A O 1
ATOM 792 N N . THR A 1 108 ? -10.305 -4.674 -5.722 1.00 85.50 108 THR A N 1
ATOM 793 C CA . THR A 1 108 ? -9.497 -3.451 -5.793 1.00 85.50 108 THR A CA 1
ATOM 794 C C . THR A 1 108 ? -8.075 -3.753 -5.338 1.00 85.50 108 THR A C 1
ATOM 796 O O . THR A 1 108 ? -7.884 -4.309 -4.262 1.00 85.50 108 THR A O 1
ATOM 799 N N . CYS A 1 109 ? -7.066 -3.345 -6.108 1.00 84.50 109 CYS A N 1
ATOM 800 C CA . CYS A 1 109 ? -5.665 -3.506 -5.720 1.00 84.50 109 CYS A CA 1
ATOM 801 C C . CYS A 1 109 ? -5.090 -2.197 -5.168 1.00 84.50 109 CYS A C 1
ATOM 803 O O . CYS A 1 109 ? -5.235 -1.136 -5.783 1.00 84.50 109 CYS A O 1
ATOM 805 N N . GLN A 1 110 ? -4.406 -2.264 -4.025 1.00 85.88 110 GLN A N 1
ATOM 806 C CA . GLN A 1 110 ? -3.583 -1.172 -3.506 1.00 85.88 110 GLN A CA 1
ATOM 807 C C . GLN A 1 110 ? -2.117 -1.593 -3.523 1.00 85.88 110 GLN A C 1
ATOM 809 O O . GLN A 1 110 ? -1.745 -2.659 -3.045 1.00 85.88 110 GLN A O 1
ATOM 814 N N . SER A 1 111 ? -1.253 -0.742 -4.075 1.00 82.94 111 SER A N 1
ATOM 815 C CA . SER A 1 111 ? 0.173 -1.046 -4.179 1.00 82.94 111 SER A CA 1
ATOM 816 C C . SER A 1 111 ? 1.014 0.138 -3.732 1.00 82.94 111 SER A C 1
ATOM 818 O O . SER A 1 111 ? 0.648 1.296 -3.921 1.00 82.94 111 SER A O 1
ATOM 820 N N . ALA A 1 112 ? 2.164 -0.163 -3.140 1.00 83.06 112 ALA A N 1
ATOM 821 C CA . ALA A 1 112 ? 3.141 0.832 -2.742 1.00 83.06 112 ALA A CA 1
ATOM 822 C C . ALA A 1 112 ? 4.544 0.368 -3.135 1.00 83.06 112 ALA A C 1
ATOM 824 O O . ALA A 1 112 ? 4.888 -0.808 -3.000 1.00 83.06 112 ALA A O 1
ATOM 825 N N . LEU A 1 113 ? 5.361 1.302 -3.622 1.00 81.12 113 LEU A N 1
ATOM 826 C CA . LEU A 1 113 ? 6.758 1.053 -3.959 1.00 81.12 113 LEU A CA 1
ATOM 827 C C . LEU A 1 113 ? 7.644 1.486 -2.791 1.00 81.12 113 LEU A C 1
ATOM 829 O O . LEU A 1 113 ? 7.632 2.651 -2.405 1.00 81.12 113 LEU A O 1
ATOM 833 N N . VAL A 1 114 ? 8.438 0.553 -2.270 1.00 80.12 114 VAL A N 1
ATOM 834 C CA . VAL A 1 114 ? 9.446 0.821 -1.239 1.00 80.12 114 VAL A CA 1
ATOM 835 C C . VAL A 1 114 ? 10.808 0.485 -1.823 1.00 80.12 114 VAL A C 1
ATOM 837 O O . VAL A 1 114 ? 11.017 -0.629 -2.303 1.00 80.12 114 VAL A O 1
ATOM 840 N N . LEU A 1 115 ? 11.717 1.454 -1.798 1.00 75.25 115 LEU A N 1
ATOM 841 C CA . LEU A 1 115 ? 13.084 1.304 -2.284 1.00 75.25 115 LEU A CA 1
ATOM 842 C C . LEU A 1 115 ? 14.043 1.343 -1.093 1.00 75.25 115 LEU A C 1
ATOM 844 O O . LEU A 1 115 ? 13.857 2.126 -0.166 1.00 75.25 115 LEU A O 1
ATOM 848 N N . ASP A 1 116 ? 15.078 0.509 -1.127 1.00 69.56 116 ASP A N 1
ATOM 849 C CA . ASP A 1 116 ? 16.169 0.476 -0.144 1.00 69.56 116 ASP A CA 1
ATOM 850 C C . ASP A 1 116 ? 17.237 1.557 -0.400 1.00 69.56 116 ASP A C 1
ATOM 852 O O . ASP A 1 116 ? 18.209 1.681 0.346 1.00 69.56 116 ASP A O 1
ATOM 856 N N . PHE A 1 117 ? 17.038 2.372 -1.437 1.00 64.19 117 PHE A N 1
ATOM 857 C CA . PHE A 1 117 ? 17.882 3.494 -1.829 1.00 64.19 117 PHE A CA 1
ATOM 858 C C . PHE A 1 117 ? 17.048 4.756 -2.083 1.00 64.19 117 PHE A C 1
ATOM 860 O O . PHE A 1 117 ? 15.911 4.695 -2.544 1.00 64.19 117 PHE A O 1
ATOM 867 N N . GLY A 1 118 ? 17.649 5.912 -1.796 1.00 58.25 118 GLY A N 1
ATOM 868 C CA . GLY A 1 118 ? 16.969 7.209 -1.754 1.00 58.25 118 GLY A CA 1
ATOM 869 C C . GLY A 1 118 ? 17.024 7.815 -0.349 1.00 58.25 118 GLY A C 1
ATOM 870 O O . GLY A 1 118 ? 17.336 7.133 0.623 1.00 58.25 118 GLY A O 1
ATOM 871 N N . GLY A 1 119 ? 16.776 9.121 -0.230 1.00 51.84 119 GLY A N 1
ATOM 872 C CA . GLY A 1 119 ? 16.962 9.859 1.029 1.00 51.84 119 GLY A CA 1
ATOM 873 C C . GLY A 1 119 ? 15.970 9.510 2.148 1.00 51.84 119 GLY A C 1
ATOM 874 O O . GLY A 1 119 ? 16.094 10.040 3.250 1.00 51.84 119 GLY A O 1
ATOM 875 N N . SER A 1 120 ? 14.968 8.672 1.882 1.00 51.78 120 SER A N 1
ATOM 876 C CA . SER A 1 120 ? 13.924 8.281 2.829 1.00 51.78 120 SER A CA 1
ATOM 877 C C . SER A 1 120 ? 14.176 6.877 3.374 1.00 51.78 120 SER A C 1
ATOM 879 O O . SER A 1 120 ? 13.451 5.942 3.045 1.00 51.78 120 SER A O 1
ATOM 881 N N . GLN A 1 121 ? 15.165 6.734 4.255 1.00 49.66 121 GLN A N 1
ATOM 882 C CA . GLN A 1 121 ? 15.256 5.547 5.117 1.00 49.66 121 GLN A CA 1
ATOM 883 C C . GLN A 1 121 ? 14.025 5.390 6.042 1.00 49.66 121 GLN A C 1
ATOM 885 O O . GLN A 1 121 ? 13.806 4.303 6.565 1.00 49.66 121 GLN A O 1
ATOM 890 N N . ASP A 1 122 ? 13.191 6.434 6.175 1.00 52.88 122 ASP A N 1
ATOM 891 C CA . ASP A 1 122 ? 12.075 6.493 7.131 1.00 52.88 122 ASP A CA 1
ATOM 892 C C . ASP A 1 122 ? 10.674 6.234 6.537 1.00 52.88 122 ASP A C 1
ATOM 894 O O . ASP A 1 122 ? 9.713 6.102 7.294 1.00 52.88 122 ASP A O 1
ATOM 898 N N . GLN A 1 123 ? 10.508 6.131 5.210 1.00 61.59 123 GLN A N 1
ATOM 899 C CA . GLN A 1 123 ? 9.213 5.748 4.619 1.00 61.59 123 GLN A CA 1
ATOM 900 C C . GLN A 1 123 ? 9.152 4.228 4.453 1.00 61.59 123 GLN A C 1
ATOM 902 O O . GLN A 1 123 ? 9.411 3.676 3.385 1.00 61.59 123 GLN A O 1
ATOM 907 N N . GLY A 1 124 ? 8.842 3.539 5.551 1.00 78.88 124 GLY A N 1
ATOM 908 C CA . GLY A 1 124 ? 8.619 2.095 5.543 1.00 78.88 124 GLY A CA 1
ATOM 909 C C . GLY A 1 124 ? 7.376 1.693 4.738 1.00 78.88 124 GLY A C 1
ATOM 910 O O . GLY A 1 124 ? 6.521 2.517 4.411 1.00 78.88 124 GLY A O 1
ATOM 911 N N . ALA A 1 125 ? 7.234 0.391 4.468 1.00 84.06 125 ALA A N 1
ATOM 912 C CA . ALA A 1 125 ? 6.110 -0.157 3.700 1.00 84.06 125 ALA A CA 1
ATOM 913 C C . ALA A 1 125 ? 4.732 0.245 4.242 1.00 84.06 125 ALA A C 1
ATOM 915 O O . ALA A 1 125 ? 3.829 0.541 3.464 1.00 84.06 125 ALA A O 1
ATOM 916 N N . VAL A 1 126 ? 4.585 0.315 5.568 1.00 86.88 126 VAL A N 1
ATOM 917 C CA . VAL A 1 126 ? 3.325 0.720 6.204 1.00 86.88 126 VAL A CA 1
ATOM 918 C C . VAL A 1 126 ? 2.983 2.169 5.868 1.00 86.88 126 VAL A C 1
ATOM 920 O O . VAL A 1 126 ? 1.838 2.447 5.530 1.00 86.88 126 VAL A O 1
ATOM 923 N N . THR A 1 127 ? 3.952 3.086 5.890 1.00 87.75 127 THR A N 1
ATOM 924 C CA . THR A 1 127 ? 3.722 4.495 5.541 1.00 87.75 127 THR A CA 1
ATOM 925 C C . THR A 1 127 ? 3.339 4.659 4.082 1.00 87.75 127 THR A C 1
ATOM 927 O O . THR A 1 127 ? 2.379 5.366 3.777 1.00 87.75 127 THR A O 1
ATOM 930 N N . ALA A 1 128 ? 4.037 3.964 3.184 1.00 86.06 128 ALA A N 1
ATOM 931 C CA . ALA A 1 128 ? 3.748 4.022 1.758 1.00 86.06 128 ALA A CA 1
ATOM 932 C C . ALA A 1 128 ? 2.341 3.469 1.439 1.00 86.06 128 ALA A C 1
ATOM 934 O O . ALA A 1 128 ? 1.573 4.111 0.724 1.00 86.06 128 ALA A O 1
ATOM 935 N N . LEU A 1 129 ? 1.958 2.336 2.043 1.00 88.38 129 LEU A N 1
ATOM 936 C CA . LEU A 1 129 ? 0.609 1.770 1.910 1.00 88.38 129 LEU A CA 1
ATOM 937 C C . LEU A 1 129 ? -0.461 2.668 2.537 1.00 88.38 129 LEU A C 1
ATOM 939 O O . LEU A 1 129 ? -1.463 2.956 1.890 1.00 88.38 129 LEU A O 1
ATOM 943 N N . THR A 1 130 ? -0.233 3.168 3.754 1.00 90.75 130 THR A N 1
ATOM 944 C CA . THR A 1 130 ? -1.155 4.096 4.434 1.00 90.75 130 THR A CA 1
ATOM 945 C C . THR A 1 130 ? -1.395 5.326 3.565 1.00 90.75 130 THR A C 1
ATOM 947 O O . THR A 1 130 ? -2.535 5.731 3.367 1.00 90.75 130 THR A O 1
ATOM 950 N N . THR A 1 131 ? -0.334 5.887 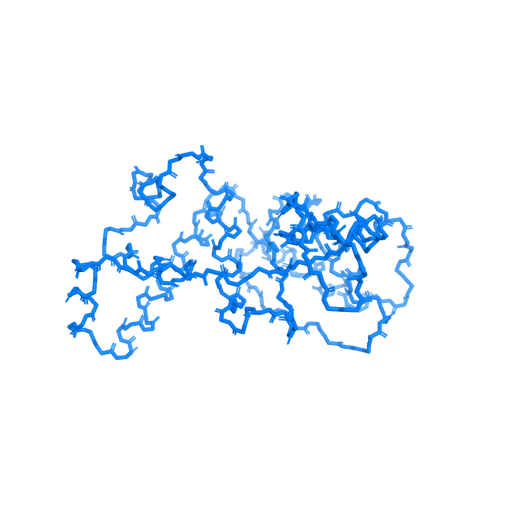2.983 1.00 88.62 131 THR A N 1
ATOM 951 C CA . THR A 1 131 ? -0.425 7.053 2.097 1.00 88.62 131 THR A CA 1
ATOM 952 C C . THR A 1 131 ? -1.239 6.737 0.845 1.00 88.62 131 THR A C 1
ATOM 954 O O . THR A 1 131 ? -2.116 7.524 0.494 1.00 88.62 131 THR A O 1
ATOM 957 N N . SER A 1 132 ? -1.019 5.582 0.204 1.00 86.94 132 SER A N 1
ATOM 958 C CA . SER A 1 132 ? -1.819 5.140 -0.952 1.00 86.94 132 SER A CA 1
ATOM 959 C C . SER A 1 132 ? -3.303 5.028 -0.598 1.00 86.94 132 SER A C 1
ATOM 961 O O . SER A 1 132 ? -4.151 5.603 -1.276 1.00 86.94 132 SER A O 1
ATOM 963 N N . MET A 1 133 ? -3.610 4.361 0.516 1.00 89.38 133 MET A N 1
ATOM 964 C CA . MET A 1 133 ? -4.977 4.131 0.984 1.00 89.38 133 MET A CA 1
ATOM 965 C C . MET A 1 133 ? -5.696 5.435 1.328 1.00 89.38 133 MET A C 1
ATOM 967 O O . MET A 1 133 ? -6.809 5.672 0.868 1.00 89.38 133 MET A O 1
ATOM 971 N N . VAL A 1 134 ? -5.047 6.319 2.088 1.00 90.56 134 VAL A N 1
ATOM 972 C CA . VAL A 1 134 ? -5.595 7.638 2.423 1.00 90.56 134 VAL A CA 1
ATOM 973 C C . VAL A 1 134 ? -5.807 8.471 1.159 1.00 90.56 134 VAL A C 1
ATOM 975 O O . VAL A 1 134 ? -6.853 9.100 1.017 1.00 90.56 134 VAL A O 1
ATOM 978 N N . THR A 1 135 ? -4.867 8.440 0.212 1.00 88.25 135 THR A N 1
ATOM 979 C CA . THR A 1 135 ? -4.990 9.159 -1.067 1.00 88.25 135 THR A CA 1
ATOM 980 C C . THR A 1 135 ? -6.178 8.661 -1.885 1.00 88.25 135 THR A C 1
ATOM 982 O O . THR A 1 135 ? -6.916 9.466 -2.439 1.00 88.25 135 THR A O 1
ATOM 985 N N . ALA A 1 136 ? -6.406 7.349 -1.929 1.00 86.44 136 ALA A N 1
ATOM 986 C CA . ALA A 1 136 ? -7.539 6.765 -2.641 1.00 86.44 136 ALA A CA 1
ATOM 987 C C . ALA A 1 136 ? -8.887 7.005 -1.931 1.00 86.44 136 ALA A C 1
ATOM 989 O O . ALA A 1 136 ? -9.918 7.107 -2.594 1.00 86.44 136 ALA A O 1
ATOM 990 N N . LEU A 1 137 ? -8.893 7.143 -0.601 1.00 87.81 137 LEU A N 1
ATOM 991 C CA . LEU A 1 137 ? -10.103 7.431 0.172 1.00 87.81 137 LEU A CA 1
ATOM 992 C C . LEU A 1 137 ? -10.450 8.923 0.237 1.00 87.81 137 LEU A C 1
ATOM 994 O O . LEU A 1 137 ? -11.600 9.252 0.517 1.00 87.81 137 LEU A O 1
ATOM 998 N N . THR A 1 138 ? -9.514 9.841 0.008 1.00 89.44 138 THR A N 1
ATOM 999 C CA . THR A 1 138 ? -9.724 11.283 0.235 1.00 89.44 138 THR A CA 1
ATOM 1000 C C . THR A 1 138 ? -9.659 12.095 -1.053 1.00 89.44 138 THR A C 1
ATOM 1002 O O . THR A 1 138 ? -9.123 11.662 -2.067 1.00 89.44 138 THR A O 1
ATOM 1005 N N . THR A 1 139 ? -10.253 13.288 -1.041 1.00 84.31 139 THR A N 1
ATOM 1006 C CA . THR A 1 139 ? -10.152 14.230 -2.164 1.00 84.31 139 THR A CA 1
ATOM 1007 C C . THR A 1 139 ? -9.001 15.202 -1.940 1.00 84.31 139 THR A C 1
ATOM 1009 O O . THR A 1 139 ? -8.782 15.659 -0.816 1.00 84.31 139 THR A O 1
ATOM 1012 N N . SER A 1 140 ? -8.282 15.551 -3.008 1.00 76.94 140 SER A N 1
ATOM 1013 C CA . SER A 1 140 ? -7.160 16.492 -2.949 1.00 76.94 140 SER A CA 1
ATOM 1014 C C . SER A 1 140 ? -7.589 17.878 -2.449 1.00 76.94 140 SER A C 1
ATOM 1016 O O . SER A 1 140 ? -8.626 18.389 -2.865 1.00 76.94 140 SER A O 1
ATOM 1018 N N . GLY A 1 141 ? -6.754 18.510 -1.617 1.00 65.81 141 GLY A N 1
ATOM 1019 C CA . GLY A 1 141 ? -6.881 19.924 -1.229 1.00 65.81 141 GLY A CA 1
ATOM 1020 C C . GLY A 1 141 ? -7.276 20.188 0.228 1.00 65.81 141 GLY A C 1
ATOM 1021 O O . GLY A 1 141 ? -6.915 21.241 0.744 1.00 65.81 141 GLY A O 1
ATOM 1022 N N . ASP A 1 142 ? -7.920 19.232 0.901 1.00 68.38 142 ASP A N 1
ATOM 1023 C CA . ASP A 1 142 ? -8.289 19.321 2.323 1.00 68.38 142 ASP A CA 1
ATOM 1024 C C . ASP A 1 142 ? -7.424 18.391 3.191 1.00 68.38 142 ASP A C 1
ATOM 1026 O O . ASP A 1 142 ? -6.813 17.446 2.689 1.00 68.38 142 ASP A O 1
ATOM 1030 N N . ASP A 1 143 ? -7.398 18.625 4.508 1.00 87.25 143 ASP A N 1
ATOM 1031 C CA . ASP A 1 143 ? -6.727 17.735 5.463 1.00 87.25 143 ASP A CA 1
ATOM 1032 C C . ASP A 1 143 ? -7.329 16.320 5.403 1.00 87.25 143 ASP A C 1
ATOM 1034 O O . ASP A 1 143 ? -8.460 16.075 5.838 1.00 87.25 143 ASP A O 1
ATOM 1038 N N . ALA A 1 144 ? -6.559 15.385 4.844 1.00 89.31 144 ALA A N 1
ATOM 1039 C CA . ALA A 1 144 ? -6.984 14.016 4.593 1.00 89.31 144 ALA A CA 1
ATOM 1040 C C . ALA A 1 144 ? -7.422 13.297 5.879 1.00 89.31 144 ALA A C 1
ATOM 1042 O O . ALA A 1 144 ? -8.392 12.540 5.865 1.00 89.31 144 ALA A O 1
ATOM 1043 N N . VAL A 1 145 ? -6.766 13.573 7.011 1.00 90.75 145 VAL A N 1
ATOM 1044 C CA . VAL A 1 145 ? -7.117 12.953 8.295 1.00 90.75 145 VAL A CA 1
ATOM 1045 C C . VAL A 1 145 ? -8.478 13.458 8.777 1.00 90.75 145 VAL A C 1
ATOM 1047 O O . VAL A 1 145 ? -9.335 12.655 9.148 1.00 90.75 145 VAL A O 1
ATOM 1050 N N . SER A 1 146 ? -8.725 14.767 8.688 1.00 90.00 146 SER A N 1
ATOM 1051 C CA . SER A 1 146 ? -10.031 15.355 9.009 1.00 90.00 146 SER A CA 1
ATOM 1052 C C . SER A 1 146 ? -11.160 14.808 8.127 1.00 90.00 146 SER A C 1
ATOM 1054 O O . SER A 1 146 ? -12.252 14.545 8.632 1.00 90.00 146 SER A O 1
ATOM 1056 N N . GLN A 1 147 ? -10.910 14.574 6.833 1.00 90.62 147 GLN A N 1
ATOM 1057 C CA . GLN A 1 147 ? -11.897 13.947 5.942 1.00 90.62 147 GLN A CA 1
ATOM 1058 C C . GLN A 1 147 ? -12.259 12.525 6.387 1.00 90.62 147 GLN A C 1
ATOM 1060 O O . GLN A 1 147 ? -13.436 12.167 6.396 1.00 90.62 147 GLN A O 1
ATOM 1065 N N . LEU A 1 148 ? -11.267 11.714 6.765 1.00 92.25 148 LEU A N 1
ATOM 1066 C CA . LEU A 1 148 ? -11.500 10.337 7.207 1.00 92.25 148 LEU A CA 1
ATOM 1067 C C . LEU A 1 148 ? -12.276 10.282 8.527 1.00 92.25 148 LEU A C 1
ATOM 1069 O O . LEU A 1 148 ? -13.163 9.444 8.676 1.00 92.25 148 LEU A O 1
ATOM 1073 N N . VAL A 1 149 ? -12.010 11.212 9.450 1.00 93.69 149 VAL A N 1
ATOM 1074 C CA . VAL A 1 149 ? -12.807 11.367 10.679 1.00 93.69 149 VAL A CA 1
ATOM 1075 C C . VAL A 1 149 ? -14.242 11.782 10.349 1.00 93.69 149 VAL A C 1
ATOM 1077 O O . VAL A 1 149 ? -15.185 11.191 10.867 1.00 93.69 149 VAL A O 1
ATOM 1080 N N . ALA A 1 150 ? -14.435 12.761 9.458 1.00 91.19 150 ALA A N 1
ATOM 1081 C CA . ALA A 1 150 ? -15.765 13.240 9.074 1.00 91.19 150 ALA A CA 1
ATOM 1082 C C . ALA A 1 150 ? -16.622 12.156 8.396 1.00 91.19 150 ALA A C 1
ATOM 1084 O O . ALA A 1 150 ? -17.844 12.159 8.533 1.00 91.19 150 ALA A O 1
ATOM 1085 N N . ARG A 1 151 ? -15.983 11.217 7.688 1.00 89.69 151 ARG A N 1
ATOM 1086 C CA . ARG A 1 151 ? -16.632 10.042 7.086 1.00 89.69 151 ARG A CA 1
ATOM 1087 C C . ARG A 1 151 ? -16.873 8.901 8.076 1.00 89.69 151 ARG A C 1
ATOM 1089 O O . ARG A 1 151 ? -17.572 7.957 7.729 1.00 89.69 151 ARG A O 1
ATOM 1096 N N . GLY A 1 152 ? -16.309 8.975 9.281 1.00 91.12 152 GLY A N 1
ATOM 1097 C CA . GLY A 1 152 ? -16.374 7.906 10.276 1.00 91.12 152 GLY A CA 1
ATOM 1098 C C . GLY A 1 152 ? -15.453 6.719 9.983 1.00 91.12 152 GLY A C 1
ATOM 1099 O O . GLY A 1 152 ? -15.582 5.693 10.640 1.00 91.12 152 GLY A O 1
ATOM 1100 N N . THR A 1 153 ? -14.522 6.848 9.031 1.00 91.88 153 THR A N 1
ATOM 1101 C CA . THR A 1 153 ? -13.545 5.800 8.696 1.00 91.88 153 THR A CA 1
ATOM 1102 C C . THR A 1 153 ? -12.569 5.552 9.843 1.00 91.88 153 THR A C 1
ATOM 1104 O O . THR A 1 153 ? -12.179 4.416 10.080 1.00 91.88 153 THR A O 1
ATOM 1107 N N . ILE A 1 154 ? -12.175 6.608 10.559 1.00 93.06 154 ILE A N 1
ATOM 1108 C CA . ILE A 1 154 ? -11.336 6.511 11.759 1.00 93.06 154 ILE A CA 1
ATOM 1109 C C . ILE A 1 154 ? -11.940 7.304 12.918 1.00 93.06 154 ILE A C 1
ATOM 1111 O O . ILE A 1 154 ? -12.619 8.315 12.720 1.00 93.06 154 ILE A O 1
ATOM 1115 N N . GLY A 1 155 ? -11.655 6.858 14.139 1.00 91.25 155 GLY A N 1
ATOM 1116 C CA . GLY A 1 155 ? -12.023 7.562 15.366 1.00 91.25 155 GLY A CA 1
ATOM 1117 C C . GLY A 1 155 ? -11.088 8.732 15.685 1.00 91.25 155 GLY A C 1
ATOM 1118 O O . GLY A 1 155 ? -9.943 8.791 15.232 1.00 91.25 155 GLY A O 1
ATOM 1119 N N . THR A 1 156 ? -11.548 9.672 16.517 1.00 89.56 156 THR A N 1
ATOM 1120 C CA . THR A 1 156 ? -10.722 10.804 16.985 1.00 89.56 156 THR A CA 1
ATOM 1121 C C . THR A 1 156 ? -9.510 10.363 17.808 1.00 89.56 156 THR A C 1
ATOM 1123 O O . THR A 1 156 ? -8.505 11.065 17.855 1.00 89.56 156 THR A O 1
ATOM 1126 N N . ASP A 1 157 ? -9.602 9.204 18.455 1.00 89.38 157 ASP A N 1
ATOM 1127 C CA . ASP A 1 157 ? -8.535 8.540 19.205 1.00 89.38 157 ASP A CA 1
ATOM 1128 C C . ASP A 1 157 ? -7.432 7.963 18.300 1.00 89.38 157 ASP A C 1
ATOM 1130 O O . ASP A 1 157 ? -6.288 7.842 18.727 1.00 89.38 157 ASP A O 1
ATOM 1134 N N . GLN A 1 158 ? -7.747 7.670 17.036 1.00 91.56 158 GLN A N 1
ATOM 1135 C CA . GLN A 1 158 ? -6.817 7.085 16.061 1.00 91.56 158 GLN A CA 1
ATOM 1136 C C . GLN A 1 158 ? -6.056 8.135 15.242 1.00 91.56 158 GLN A C 1
ATOM 1138 O O . GLN A 1 158 ? -5.060 7.814 14.592 1.00 91.56 158 GLN A O 1
ATOM 1143 N N . VAL A 1 159 ? -6.499 9.395 15.285 1.00 92.94 159 VAL A N 1
ATOM 1144 C CA . VAL A 1 159 ? -5.931 10.515 14.518 1.00 92.94 159 VAL A CA 1
ATOM 1145 C C . VAL A 1 159 ? -4.422 10.641 14.741 1.00 92.94 159 VAL A C 1
ATOM 1147 O O . VAL A 1 159 ? -3.667 10.735 13.778 1.00 92.94 159 VAL A O 1
ATOM 1150 N N . ALA A 1 160 ? -3.969 10.604 15.997 1.00 93.00 160 ALA A N 1
ATOM 1151 C CA . ALA A 1 160 ? -2.557 10.779 16.334 1.00 93.00 160 ALA A CA 1
ATOM 1152 C C . ALA A 1 160 ? -1.672 9.661 15.752 1.00 93.00 160 ALA A C 1
ATOM 1154 O O . ALA A 1 160 ? -0.596 9.935 15.214 1.00 93.00 160 ALA A O 1
ATOM 1155 N N . HIS A 1 161 ? -2.131 8.408 15.821 1.00 93.88 161 HIS A N 1
ATOM 1156 C CA . HIS A 1 161 ? -1.410 7.263 15.263 1.00 93.88 161 HIS A CA 1
ATOM 1157 C C . HIS A 1 161 ? -1.442 7.263 13.739 1.00 93.88 161 HIS A C 1
ATOM 1159 O O . HIS A 1 161 ? -0.410 6.992 13.130 1.00 93.88 161 HIS A O 1
ATOM 1165 N N . LEU A 1 162 ? -2.564 7.630 13.110 1.00 93.38 162 LEU A N 1
ATOM 1166 C CA . LEU A 1 162 ? -2.630 7.759 11.654 1.00 93.38 162 LEU A CA 1
ATOM 1167 C C . LEU A 1 162 ? -1.668 8.840 11.138 1.00 93.38 162 LEU A C 1
ATOM 1169 O O . LEU A 1 162 ? -0.969 8.608 10.155 1.00 93.38 162 LEU A O 1
ATOM 1173 N N . THR A 1 163 ? -1.568 9.989 11.817 1.00 91.75 163 THR A N 1
ATOM 1174 C CA . THR A 1 163 ? -0.593 11.037 11.471 1.00 91.75 163 THR A CA 1
ATOM 1175 C C . THR A 1 163 ? 0.842 10.493 11.483 1.00 91.75 163 THR A C 1
ATOM 1177 O O . THR A 1 163 ? 1.601 10.748 10.550 1.00 91.75 163 THR A O 1
ATOM 1180 N N . ILE A 1 164 ? 1.203 9.679 12.481 1.00 90.94 164 ILE A N 1
ATOM 1181 C CA . ILE A 1 164 ? 2.521 9.024 12.537 1.00 90.94 164 ILE A CA 1
ATOM 1182 C C . ILE A 1 164 ? 2.690 8.009 11.403 1.00 90.94 164 ILE A C 1
ATOM 1184 O O . ILE A 1 164 ? 3.740 7.990 10.764 1.00 90.94 164 ILE A O 1
ATOM 1188 N N . LEU A 1 165 ? 1.675 7.182 11.129 1.00 91.56 165 LEU A N 1
ATOM 1189 C CA . LEU A 1 165 ? 1.723 6.209 10.033 1.00 91.56 165 LEU A CA 1
ATOM 1190 C C . LEU A 1 165 ? 1.932 6.891 8.679 1.00 91.56 165 LEU A C 1
ATOM 1192 O O . LEU A 1 165 ? 2.669 6.364 7.854 1.00 91.56 165 LEU A O 1
ATOM 1196 N N . LEU A 1 166 ? 1.376 8.086 8.478 1.00 89.81 166 LEU A N 1
ATOM 1197 C CA . LEU A 1 166 ? 1.605 8.926 7.297 1.00 89.81 166 LEU A CA 1
ATOM 1198 C C . LEU A 1 166 ? 3.008 9.566 7.252 1.00 89.81 166 LEU A C 1
ATOM 1200 O O . LEU A 1 166 ? 3.297 10.346 6.347 1.00 89.81 166 LEU A O 1
ATOM 1204 N N . GLY A 1 167 ? 3.881 9.283 8.223 1.00 87.00 167 GLY A N 1
ATOM 1205 C CA . GLY A 1 167 ? 5.207 9.894 8.335 1.00 87.00 167 GLY A CA 1
ATOM 1206 C C . GLY A 1 167 ? 5.159 11.390 8.669 1.00 87.00 167 GLY A C 1
ATOM 1207 O O . GLY A 1 167 ? 6.141 12.106 8.465 1.00 87.00 167 GLY A O 1
ATOM 1208 N N . GLN A 1 168 ? 4.016 11.884 9.151 1.00 88.12 168 GLN A N 1
ATOM 1209 C CA . GLN A 1 168 ? 3.812 13.282 9.510 1.00 88.12 168 GLN A CA 1
ATOM 1210 C C . GLN A 1 168 ? 4.107 13.504 10.995 1.00 88.12 168 GLN A C 1
ATOM 1212 O O . GLN A 1 168 ? 3.987 12.609 11.832 1.00 88.12 168 GLN A O 1
ATOM 1217 N N . THR A 1 169 ? 4.480 14.734 11.345 1.00 86.88 169 THR A N 1
ATOM 1218 C CA . THR A 1 169 ? 4.735 15.086 12.742 1.00 86.88 169 THR A CA 1
ATOM 1219 C C . THR A 1 169 ? 3.409 15.355 13.460 1.00 86.88 169 THR A C 1
ATOM 1221 O O . THR A 1 169 ? 2.722 16.306 13.081 1.00 86.88 169 THR A O 1
ATOM 1224 N N . PRO A 1 170 ? 3.062 14.613 14.530 1.00 88.06 170 PRO A N 1
ATOM 1225 C CA . PRO A 1 170 ? 1.851 14.883 15.298 1.00 88.06 170 PRO A CA 1
ATOM 1226 C C . PRO A 1 170 ? 1.898 16.274 15.942 1.00 88.06 170 PRO A C 1
ATOM 1228 O O . PRO A 1 170 ? 2.977 16.770 16.277 1.00 88.06 170 PRO A O 1
ATOM 1231 N N . SER A 1 171 ? 0.740 16.904 16.130 1.00 89.56 171 SER A N 1
ATOM 1232 C CA . SER A 1 171 ? 0.576 18.180 16.831 1.00 89.56 171 SER A CA 1
ATOM 1233 C C . SER A 1 171 ? 0.921 18.062 18.320 1.00 89.56 171 SER A C 1
ATOM 1235 O O . SER A 1 171 ? 1.039 16.968 18.868 1.00 89.56 171 SER A O 1
ATOM 1237 N N . GLU A 1 172 ? 1.090 19.190 19.011 1.00 89.75 172 GLU A N 1
ATOM 1238 C CA . GLU A 1 172 ? 1.416 19.188 20.444 1.00 89.75 172 GLU A CA 1
ATOM 1239 C C . GLU A 1 172 ? 0.340 18.488 21.292 1.00 89.75 172 GLU A C 1
ATOM 1241 O O . GLU A 1 172 ? 0.663 17.672 22.155 1.00 89.75 172 GLU A O 1
ATOM 1246 N N . THR A 1 173 ? -0.938 18.711 20.976 1.00 88.00 173 THR A N 1
ATOM 1247 C CA . THR A 1 173 ? -2.064 18.025 21.624 1.00 88.00 173 THR A CA 1
ATOM 1248 C C . THR A 1 173 ? -2.016 16.514 21.397 1.00 88.00 173 THR A C 1
ATOM 1250 O O . THR A 1 173 ? -2.154 15.750 22.350 1.00 88.00 173 THR A O 1
ATOM 1253 N N . GLN A 1 174 ? -1.753 16.073 20.163 1.00 90.56 174 GLN A N 1
ATOM 1254 C CA . GLN A 1 174 ? -1.621 14.651 19.828 1.00 90.56 174 GLN A CA 1
ATOM 1255 C C . GLN A 1 174 ? -0.429 14.012 20.553 1.00 90.56 174 GLN A C 1
ATOM 1257 O O . GLN A 1 174 ? -0.547 12.920 21.098 1.00 90.56 174 GLN A O 1
ATOM 1262 N N . ARG A 1 175 ? 0.714 14.706 20.634 1.00 89.00 175 ARG A N 1
ATOM 1263 C CA . ARG A 1 175 ? 1.884 14.222 21.386 1.00 89.00 175 ARG A CA 1
ATOM 1264 C C . ARG A 1 175 ? 1.578 14.040 22.868 1.00 89.00 175 ARG A C 1
ATOM 1266 O O . ARG A 1 175 ? 2.013 13.051 23.446 1.00 89.00 175 ARG A O 1
ATOM 1273 N N . SER A 1 176 ? 0.814 14.952 23.470 1.00 88.06 176 SER A N 1
ATOM 1274 C CA . SER A 1 176 ? 0.397 14.815 24.868 1.00 88.06 176 SER A CA 1
ATOM 1275 C C . SER A 1 176 ? -0.506 13.600 25.094 1.00 88.06 176 SER A C 1
ATOM 1277 O O . SER A 1 176 ? -0.388 12.965 26.136 1.00 88.06 176 SER A O 1
ATOM 1279 N N . GLN A 1 177 ? -1.394 13.278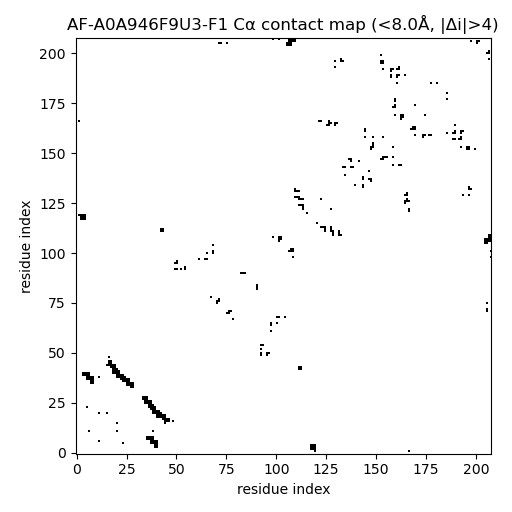 24.147 1.00 85.94 177 GLN A N 1
ATOM 1280 C CA . GLN A 1 177 ? -2.244 12.080 24.209 1.00 85.94 177 GLN A CA 1
ATOM 1281 C C . GLN A 1 177 ? -1.424 10.797 24.051 1.00 85.94 177 GLN A C 1
ATOM 1283 O O . GLN A 1 177 ? -1.672 9.805 24.725 1.00 85.94 177 GLN A O 1
ATOM 1288 N N . LEU A 1 178 ? -0.427 10.825 23.168 1.00 88.00 178 L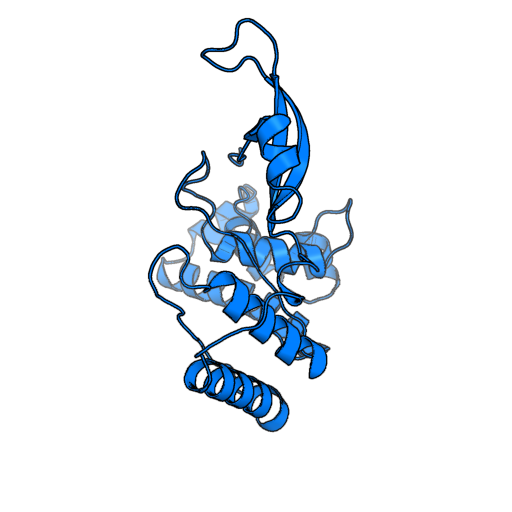EU A N 1
ATOM 1289 C CA . LEU A 1 178 ? 0.458 9.695 22.920 1.00 88.00 178 LEU A CA 1
ATOM 1290 C C . LEU A 1 178 ? 1.375 9.411 24.118 1.00 88.00 178 LEU A C 1
ATOM 1292 O O . LEU A 1 178 ? 1.574 8.254 24.460 1.00 88.00 178 LEU A O 1
ATOM 1296 N N . ALA A 1 179 ? 1.891 10.440 24.792 1.00 89.12 179 ALA A N 1
ATOM 1297 C CA . ALA A 1 179 ? 2.873 10.292 25.870 1.00 89.12 179 ALA A CA 1
ATOM 1298 C C . ALA A 1 179 ? 2.376 9.515 27.107 1.00 89.12 179 ALA A C 1
ATOM 1300 O O . ALA A 1 179 ? 3.186 9.152 27.958 1.00 89.12 179 ALA A O 1
ATOM 1301 N N . THR A 1 180 ? 1.068 9.273 27.235 1.00 89.88 180 THR A N 1
ATOM 1302 C CA . THR A 1 180 ? 0.496 8.506 28.352 1.00 89.88 180 THR A CA 1
ATOM 1303 C C . THR A 1 180 ? 0.456 7.000 28.099 1.00 89.88 180 THR A C 1
ATOM 1305 O O . THR A 1 180 ? 0.103 6.260 29.013 1.00 89.88 180 THR A O 1
ATOM 1308 N N . LEU A 1 181 ? 0.776 6.549 26.882 1.00 89.69 181 LEU A N 1
ATOM 1309 C CA . LEU A 1 181 ? 0.662 5.155 26.466 1.00 89.69 181 LEU A CA 1
ATOM 1310 C C . LEU A 1 181 ? 1.995 4.408 26.594 1.00 89.69 181 LEU A C 1
ATOM 1312 O O . LEU A 1 181 ? 3.083 4.956 26.418 1.00 89.69 181 LEU A O 1
ATOM 1316 N N . SER A 1 182 ? 1.903 3.115 26.876 1.00 92.62 182 SER A N 1
ATOM 1317 C CA . SER A 1 182 ? 3.010 2.167 26.773 1.00 92.62 182 SER A CA 1
ATOM 1318 C C . SER A 1 182 ? 3.344 1.835 25.311 1.00 92.62 182 SER A C 1
ATOM 1320 O O . SER A 1 182 ? 2.573 2.103 24.387 1.00 92.62 182 SER A O 1
ATOM 1322 N N . SER A 1 183 ? 4.495 1.194 25.085 1.00 88.00 183 SER A N 1
ATOM 1323 C CA . SER A 1 183 ? 4.907 0.757 23.741 1.00 88.00 183 SER A CA 1
ATOM 1324 C C . SER A 1 183 ? 3.912 -0.219 23.099 1.00 88.00 183 SER A C 1
ATOM 1326 O O . SER A 1 183 ? 3.664 -0.134 21.898 1.00 88.00 183 SER A O 1
ATOM 1328 N N . ASP A 1 184 ? 3.327 -1.128 23.883 1.00 91.44 184 ASP A N 1
ATOM 1329 C CA . ASP A 1 184 ? 2.359 -2.108 23.376 1.00 91.44 184 ASP A CA 1
ATOM 1330 C C . ASP A 1 184 ? 1.026 -1.440 23.019 1.00 91.44 184 ASP A C 1
ATOM 1332 O O . ASP A 1 184 ? 0.418 -1.754 21.996 1.00 91.44 184 ASP A O 1
ATOM 1336 N N . GLU A 1 185 ? 0.588 -0.466 23.821 1.00 92.44 185 GLU A N 1
ATOM 1337 C CA . GLU A 1 185 ? -0.597 0.342 23.519 1.00 92.44 185 GLU A CA 1
ATOM 1338 C C . GLU A 1 185 ? -0.394 1.177 22.252 1.00 92.44 185 GLU A C 1
ATOM 1340 O O . GLU A 1 185 ? -1.296 1.244 21.416 1.00 92.44 185 GLU A O 1
ATOM 1345 N N . HIS A 1 186 ? 0.801 1.744 22.050 1.00 91.06 186 HIS A N 1
ATOM 1346 C CA . HIS A 1 186 ? 1.146 2.413 20.797 1.00 91.06 186 HIS A CA 1
ATOM 1347 C C . HIS A 1 186 ? 1.056 1.480 19.595 1.00 91.06 186 HIS A C 1
ATOM 1349 O O . HIS A 1 186 ? 0.432 1.841 18.595 1.00 91.06 186 HIS A O 1
ATOM 1355 N N . GLN A 1 187 ? 1.646 0.289 19.692 1.00 89.69 187 GLN A N 1
ATOM 1356 C CA . GLN A 1 187 ? 1.635 -0.679 18.602 1.00 89.69 187 GLN A CA 1
ATOM 1357 C C . GLN A 1 187 ? 0.209 -1.136 18.275 1.00 89.69 187 GLN A C 1
ATOM 1359 O O . GLN A 1 187 ? -0.186 -1.146 17.109 1.00 89.69 187 GLN A O 1
ATOM 1364 N N . ASN A 1 188 ? -0.589 -1.462 19.292 1.00 91.69 188 ASN A N 1
ATOM 1365 C CA . ASN A 1 188 ? -1.971 -1.903 19.112 1.00 91.69 188 ASN A CA 1
ATOM 1366 C C . ASN A 1 188 ? -2.851 -0.810 18.496 1.00 91.69 188 ASN A C 1
ATOM 1368 O O . ASN A 1 188 ? -3.649 -1.097 17.604 1.00 91.69 188 ASN A O 1
ATOM 1372 N N . ALA A 1 189 ? -2.688 0.442 18.927 1.00 91.25 189 ALA A N 1
ATOM 1373 C CA . ALA A 1 189 ? -3.429 1.569 18.373 1.00 91.25 189 ALA A CA 1
ATOM 1374 C C . ALA A 1 189 ? -3.001 1.902 16.932 1.00 91.25 189 ALA A C 1
ATOM 1376 O O . ALA A 1 189 ? -3.858 2.186 16.096 1.00 91.25 189 ALA A O 1
ATOM 1377 N N . ALA A 1 190 ? -1.712 1.782 16.595 1.00 91.00 190 ALA A N 1
ATOM 1378 C CA . ALA A 1 190 ? -1.242 1.919 15.215 1.00 91.00 190 ALA A CA 1
ATOM 1379 C C . ALA A 1 190 ? -1.828 0.826 14.303 1.00 91.00 190 ALA A C 1
ATOM 1381 O O . ALA A 1 190 ? -2.327 1.123 13.219 1.00 91.00 190 ALA A O 1
ATOM 1382 N N . VAL A 1 191 ? -1.839 -0.431 14.762 1.00 92.69 191 VAL A N 1
ATOM 1383 C CA . VAL A 1 191 ? -2.473 -1.542 14.035 1.00 92.69 191 VAL A CA 1
ATOM 1384 C C . VAL A 1 191 ? -3.976 -1.313 13.877 1.00 92.69 191 VAL A C 1
ATOM 1386 O O . VAL A 1 191 ? -4.513 -1.559 12.801 1.00 92.69 191 VAL A O 1
ATOM 1389 N N . ALA A 1 192 ? -4.658 -0.820 14.913 1.00 93.00 192 ALA A N 1
ATOM 1390 C CA . ALA A 1 192 ? -6.083 -0.510 14.844 1.00 93.00 192 ALA A CA 1
ATOM 1391 C C . ALA A 1 192 ? -6.382 0.593 13.816 1.00 93.00 192 ALA A C 1
ATOM 1393 O O . ALA A 1 192 ? -7.279 0.415 12.998 1.00 93.00 192 ALA A O 1
ATOM 1394 N N . ALA A 1 193 ? -5.599 1.677 13.801 1.00 93.12 193 ALA A N 1
ATOM 1395 C CA . ALA A 1 193 ? -5.747 2.755 12.824 1.00 93.12 193 ALA A CA 1
ATOM 1396 C C . ALA A 1 193 ? -5.527 2.262 11.382 1.00 93.12 193 ALA A C 1
ATOM 1398 O O . ALA A 1 193 ? -6.322 2.568 10.496 1.00 93.12 193 ALA A O 1
ATOM 1399 N N . PHE A 1 194 ? -4.489 1.450 11.147 1.00 92.94 194 PHE A N 1
ATOM 1400 C CA . PHE A 1 194 ? -4.247 0.849 9.833 1.00 92.94 194 PHE A CA 1
ATOM 1401 C C . PHE A 1 194 ? -5.378 -0.106 9.423 1.00 92.94 194 PHE A C 1
ATOM 1403 O O . PHE A 1 194 ? -5.828 -0.083 8.280 1.00 92.94 194 PHE A O 1
ATOM 1410 N N . ARG A 1 195 ? -5.885 -0.916 10.361 1.00 92.56 195 ARG A N 1
ATOM 1411 C CA . ARG A 1 195 ? -7.008 -1.827 10.114 1.00 92.56 195 ARG A CA 1
ATOM 1412 C C . ARG A 1 195 ? -8.275 -1.077 9.706 1.00 92.56 195 ARG A C 1
ATOM 1414 O O . ARG A 1 195 ? -8.923 -1.517 8.767 1.00 92.56 195 ARG A O 1
ATOM 1421 N N . CYS A 1 196 ? -8.591 0.051 10.338 1.00 92.75 196 CYS A N 1
ATOM 1422 C CA . CYS A 1 196 ? -9.751 0.862 9.959 1.00 92.75 196 CYS A CA 1
ATOM 1423 C C . CYS A 1 196 ? -9.677 1.350 8.500 1.00 92.75 196 CYS A C 1
ATOM 1425 O O . CYS A 1 196 ? -10.692 1.375 7.808 1.00 92.75 196 CYS A O 1
ATOM 1427 N N . LEU A 1 197 ? -8.476 1.661 7.992 1.00 91.12 197 LEU A N 1
ATOM 1428 C CA . LEU A 1 197 ? -8.299 1.961 6.567 1.00 91.12 197 LEU A CA 1
ATOM 1429 C C . LEU A 1 197 ? -8.593 0.738 5.696 1.00 91.12 197 LEU A C 1
ATOM 1431 O O . LEU A 1 197 ? -9.329 0.856 4.725 1.00 91.12 197 LEU A O 1
ATOM 1435 N N . VAL A 1 198 ? -8.045 -0.432 6.041 1.00 89.69 198 VAL A N 1
ATOM 1436 C CA . VAL A 1 198 ? -8.289 -1.686 5.303 1.00 89.69 198 VAL A CA 1
ATOM 1437 C C . VAL A 1 198 ? -9.781 -2.028 5.277 1.00 89.69 198 VAL A C 1
ATOM 1439 O O . VAL A 1 198 ? -10.321 -2.334 4.217 1.00 89.69 198 VAL A O 1
ATOM 1442 N N . GLU A 1 199 ? -10.455 -1.940 6.423 1.00 89.19 199 GLU A N 1
ATOM 1443 C CA . GLU A 1 199 ? -11.889 -2.208 6.557 1.00 89.19 199 GLU A CA 1
ATOM 1444 C C . GLU A 1 199 ? -12.717 -1.281 5.658 1.00 89.19 199 GLU A C 1
ATOM 1446 O O . GLU A 1 199 ? -13.583 -1.769 4.937 1.00 89.19 199 GLU A O 1
ATOM 1451 N N . ALA A 1 200 ? -12.386 0.012 5.595 1.00 87.69 200 ALA A N 1
ATOM 1452 C CA . ALA A 1 200 ? -13.085 0.964 4.734 1.00 87.69 200 ALA A CA 1
ATOM 1453 C C . ALA A 1 200 ? -12.965 0.657 3.229 1.00 87.69 200 ALA A C 1
ATOM 1455 O O . ALA A 1 200 ? -13.898 0.929 2.475 1.00 87.69 200 ALA A O 1
ATOM 1456 N N . PHE A 1 201 ? -11.858 0.062 2.766 1.00 80.88 201 PHE A N 1
ATOM 1457 C CA . PHE A 1 201 ? -11.778 -0.446 1.387 1.00 80.88 201 PHE A CA 1
ATOM 1458 C C . PHE A 1 201 ? -12.687 -1.662 1.191 1.00 80.88 201 PHE A C 1
ATOM 1460 O O . PHE A 1 201 ? -13.446 -1.726 0.220 1.00 80.88 201 PHE A O 1
ATOM 1467 N N . CYS A 1 202 ? -12.650 -2.586 2.152 1.00 83.44 202 CYS A N 1
ATOM 1468 C CA . CYS A 1 202 ? -13.414 -3.829 2.127 1.00 83.44 202 CYS A CA 1
ATOM 1469 C C . CYS A 1 202 ? -14.938 -3.636 2.218 1.00 83.44 202 CYS A C 1
ATOM 1471 O O . CYS A 1 202 ? -15.673 -4.546 1.842 1.00 83.44 202 CYS A O 1
ATOM 1473 N N . GLU A 1 203 ? -15.433 -2.476 2.669 1.00 80.06 203 GLU A N 1
ATOM 1474 C CA . GLU A 1 203 ? -16.873 -2.164 2.693 1.00 80.06 203 GLU A CA 1
ATOM 1475 C C . GLU A 1 203 ? -17.512 -2.135 1.297 1.00 80.06 203 GLU A C 1
ATOM 1477 O O . GLU A 1 203 ? -18.707 -2.400 1.158 1.00 80.06 203 GLU A O 1
ATOM 1482 N N . THR A 1 204 ? -16.734 -1.815 0.258 1.00 67.50 204 THR A N 1
ATOM 1483 C CA . THR A 1 204 ? -17.244 -1.665 -1.116 1.00 67.50 204 THR A CA 1
ATOM 1484 C C . THR A 1 204 ? -16.758 -2.762 -2.053 1.00 67.50 204 THR A C 1
ATOM 1486 O O . THR A 1 204 ? -17.531 -3.240 -2.882 1.00 67.50 204 THR A O 1
ATOM 1489 N N . THR A 1 205 ? -15.505 -3.195 -1.904 1.00 71.00 205 THR A N 1
ATOM 1490 C CA . THR A 1 205 ? -14.892 -4.262 -2.706 1.00 71.00 205 THR A CA 1
ATOM 1491 C C . THR A 1 205 ? -13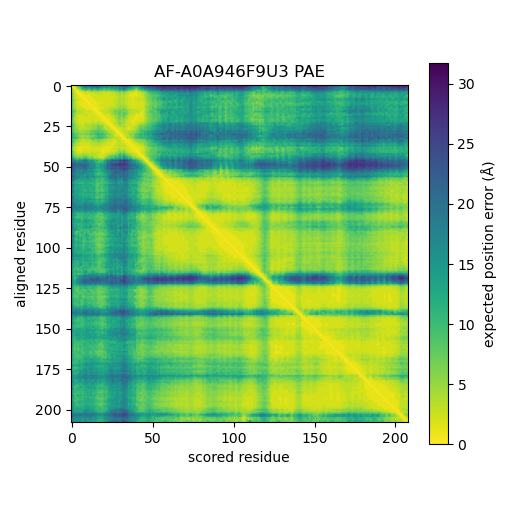.799 -4.959 -1.901 1.00 71.00 205 THR A C 1
ATOM 1493 O O . THR A 1 205 ? -13.116 -4.276 -1.140 1.00 71.00 205 THR A O 1
ATOM 1496 N N . PRO A 1 206 ? -13.543 -6.265 -2.096 1.00 76.94 206 PRO A N 1
ATOM 1497 C CA . PRO A 1 206 ? -12.369 -6.906 -1.512 1.00 76.94 206 PRO A CA 1
ATOM 1498 C C . PRO A 1 206 ? -11.082 -6.171 -1.921 1.00 76.94 206 PRO A C 1
ATOM 1500 O O . PRO A 1 206 ? -11.002 -5.628 -3.027 1.00 76.94 206 PRO A O 1
ATOM 1503 N N . LEU A 1 207 ? -10.087 -6.169 -1.033 1.00 80.75 207 LEU A N 1
ATOM 1504 C CA . LEU A 1 207 ? -8.800 -5.507 -1.239 1.00 80.75 207 LEU A CA 1
ATOM 1505 C C . LEU A 1 207 ? -7.679 -6.532 -1.468 1.00 80.75 207 LEU A C 1
ATOM 1507 O O . LEU A 1 207 ? -7.561 -7.492 -0.702 1.00 80.75 207 LEU A O 1
ATO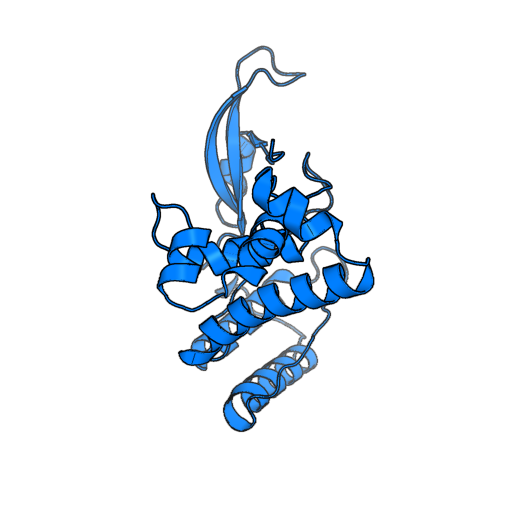M 1511 N N . LEU A 1 208 ? -6.855 -6.291 -2.492 1.00 79.50 208 LEU A N 1
ATOM 1512 C CA . LEU A 1 208 ? -5.550 -6.921 -2.714 1.00 79.50 208 LEU A CA 1
ATOM 1513 C C . LEU A 1 208 ? -4.421 -5.992 -2.254 1.00 79.50 208 LEU A C 1
ATOM 1515 O O . LEU A 1 208 ? -4.429 -4.817 -2.700 1.00 79.50 208 LEU A O 1
#

Radius of gyration: 19.73 Å; Cα contacts (8 Å, |Δi|>4): 228; chains: 1; bounding box: 46×46×51 Å

Sequence (208 aa):
MASETIISDAVARETREIVTCEPAGSVQAKGFDHDVAAWRVTGRAQSNLSTQAPIVGRREERDLFAGCVATLETQCNGAAICLRGEPGIGKTRLLDAFEETAHSAGITCQSALVLDFGGSQDQGAVTALTTSMVTALTTSGDDAVSQLVARGTIGTDQVAHLTILLGQTPSETQRSQLATLSSDEHQNAAVAAFRCLVEAFCETTPLL

pLDDT: mean 83.48, std 10.73, range [34.34, 93.88]

Foldseek 3Di:
DAFWFKDFPVVCVVCVQFFDWDWPAWDDDPPDPDTTGIITTDFTDLHPVLVPDDDPDCPPLVVVLLVQLVCCVPPVDHDDDDDDDDPPPCRVSSVSVSCVSCVVSVAAEQDFDDDPDGPCPPCDPQLRRLVSLLPVVDDPDDDSLVVCVVVVLDDPLLSLLSCVSPVHDGDPVSVVSVVVDDPVRSVVSNVVSSVSSQVVSVVVHHYD